Protein AF-0000000078039271 (afdb_homodimer)

Radius of gyration: 19.81 Å; Cα contacts (8 Å, |Δi|>4): 507; chains: 2; bounding box: 34×56×40 Å

Structure (mmCIF, N/CA/C/O backbone):
data_AF-0000000078039271-model_v1
#
loop_
_entity.id
_entity.type
_entity.pdbx_description
1 polymer 'SnoaL-like domain'
#
loop_
_atom_site.group_PDB
_atom_site.id
_atom_site.type_symbol
_atom_site.label_atom_id
_atom_site.label_alt_id
_atom_site.label_comp_id
_atom_site.label_asym_id
_atom_site.label_entity_id
_atom_site.label_seq_id
_atom_site.pdbx_PDB_ins_code
_atom_site.Cartn_x
_atom_site.Cartn_y
_atom_site.Cartn_z
_atom_site.occupancy
_atom_site.B_iso_or_equiv
_atom_site.auth_seq_id
_atom_site.auth_comp_id
_atom_site.auth_asym_id
_atom_site.auth_atom_id
_atom_site.pdbx_PDB_model_num
ATOM 1 N N . MET A 1 1 ? 10.711 6.973 16.734 1 87.81 1 MET A N 1
ATOM 2 C CA . MET A 1 1 ? 9.625 7.238 15.789 1 87.81 1 MET A CA 1
ATOM 3 C C . MET A 1 1 ? 9.289 8.727 15.758 1 87.81 1 MET A C 1
ATOM 5 O O . MET A 1 1 ? 9.094 9.344 16.797 1 87.81 1 MET A O 1
ATOM 9 N N . THR A 1 2 ? 9.32 9.312 14.57 1 95.56 2 THR A N 1
ATOM 10 C CA . THR A 1 2 ? 9.062 10.742 14.43 1 95.56 2 THR A CA 1
ATOM 11 C C . THR A 1 2 ? 7.562 11.016 14.352 1 95.56 2 THR A C 1
ATOM 13 O O . THR A 1 2 ? 6.758 10.078 14.289 1 95.56 2 THR A O 1
ATOM 16 N N . ILE A 1 3 ? 7.188 12.242 14.492 1 98.5 3 ILE A N 1
ATOM 17 C CA . ILE A 1 3 ? 5.777 12.609 14.406 1 98.5 3 ILE A CA 1
ATOM 18 C C . ILE A 1 3 ? 5.234 12.25 13.023 1 98.5 3 ILE A C 1
ATOM 20 O O . ILE A 1 3 ? 4.074 11.859 12.891 1 98.5 3 ILE A O 1
ATOM 24 N N . LEU A 1 4 ? 6.012 12.297 11.977 1 98.81 4 LEU A N 1
ATOM 25 C CA . LEU A 1 4 ? 5.547 11.977 10.625 1 98.81 4 LEU A CA 1
ATOM 26 C C . LEU A 1 4 ? 5.434 10.469 10.438 1 98.81 4 LEU A C 1
ATOM 28 O O . LEU A 1 4 ? 4.57 9.992 9.695 1 98.81 4 LEU A O 1
ATOM 32 N N . ASP A 1 5 ? 6.301 9.727 11.141 1 98.56 5 ASP A N 1
ATOM 33 C CA . ASP A 1 5 ? 6.078 8.281 11.18 1 98.56 5 ASP A CA 1
ATOM 34 C C . ASP A 1 5 ? 4.715 7.957 11.789 1 98.56 5 ASP A C 1
ATOM 36 O O . ASP A 1 5 ? 3.959 7.156 11.234 1 98.56 5 ASP A O 1
ATOM 40 N N . ARG A 1 6 ? 4.488 8.602 12.906 1 98.5 6 ARG A N 1
ATOM 41 C CA . ARG A 1 6 ? 3.223 8.375 13.594 1 98.5 6 ARG A CA 1
ATOM 42 C C . ARG A 1 6 ? 2.043 8.781 12.719 1 98.5 6 ARG A C 1
ATOM 44 O O . ARG A 1 6 ? 1.012 8.109 12.703 1 98.5 6 ARG A O 1
ATOM 51 N N . TYR A 1 7 ? 2.215 9.859 12.016 1 98.94 7 TYR A N 1
ATOM 52 C CA . TYR A 1 7 ? 1.163 10.336 11.125 1 98.94 7 TYR A CA 1
ATOM 53 C C . TYR A 1 7 ? 0.767 9.258 10.117 1 98.94 7 TYR A C 1
ATOM 55 O O . TYR A 1 7 ? -0.417 8.953 9.969 1 98.94 7 TYR A O 1
ATOM 63 N N . PHE A 1 8 ? 1.685 8.633 9.539 1 98.88 8 PHE A N 1
ATOM 64 C CA . PHE A 1 8 ? 1.385 7.656 8.5 1 98.88 8 PHE A CA 1
ATOM 65 C C . PHE A 1 8 ? 0.89 6.352 9.109 1 98.88 8 PHE A C 1
ATOM 67 O O . PHE A 1 8 ? -0.015 5.707 8.57 1 98.88 8 PHE A O 1
ATOM 74 N N . ILE A 1 9 ? 1.485 5.961 10.219 1 98.75 9 ILE A N 1
ATOM 75 C CA . ILE A 1 9 ? 1.04 4.754 10.898 1 98.75 9 ILE A CA 1
ATOM 76 C C . ILE A 1 9 ? -0.422 4.902 11.32 1 98.75 9 ILE A C 1
ATOM 78 O O . ILE A 1 9 ? -1.235 4.008 11.086 1 98.75 9 ILE A O 1
ATOM 82 N N . LEU A 1 10 ? -0.708 6.035 11.883 1 98.88 10 LEU A N 1
ATOM 83 C CA . LEU A 1 10 ? -2.078 6.289 12.32 1 98.88 10 LEU A CA 1
ATOM 84 C C . LEU A 1 10 ? -3.01 6.414 11.117 1 98.88 10 LEU A C 1
ATOM 86 O O . LEU A 1 10 ? -4.156 5.965 11.172 1 98.88 10 LEU A O 1
ATOM 90 N N . SER A 1 11 ? -2.547 7.035 10.07 1 98.81 11 SER A N 1
ATOM 91 C CA . SER A 1 11 ? -3.361 7.172 8.867 1 98.81 11 SER A CA 1
ATOM 92 C C . SER A 1 11 ? -3.795 5.809 8.336 1 98.81 11 SER A C 1
ATOM 94 O O . SER A 1 11 ? -4.938 5.637 7.902 1 98.81 11 SER A O 1
ATOM 96 N N . ASP A 1 12 ? -2.941 4.805 8.406 1 98.75 12 ASP A N 1
ATOM 97 C CA . ASP A 1 12 ? -3.232 3.461 7.914 1 98.75 12 ASP A CA 1
ATOM 98 C C . ASP A 1 12 ? -4.254 2.76 8.812 1 98.75 12 ASP A C 1
ATOM 100 O O . ASP A 1 12 ? -4.824 1.737 8.43 1 98.75 12 ASP A O 1
ATOM 104 N N . GLN A 1 13 ? -4.484 3.271 9.961 1 98.69 13 GLN A N 1
ATOM 105 C CA . GLN A 1 13 ? -5.348 2.602 10.93 1 98.69 13 GLN A CA 1
ATOM 106 C C . GLN A 1 13 ? -6.652 3.373 11.133 1 98.69 13 GLN A C 1
ATOM 108 O O . GLN A 1 13 ? -7.656 2.803 11.562 1 98.69 13 GLN A O 1
ATOM 113 N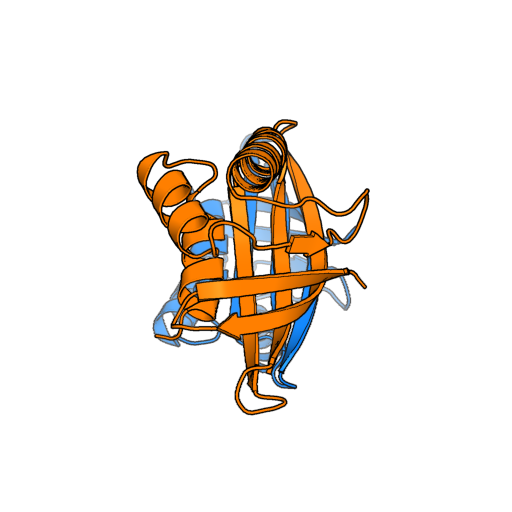 N . ALA A 1 14 ? -6.652 4.625 10.828 1 98.69 14 ALA A N 1
ATOM 114 C CA . ALA A 1 14 ? -7.68 5.57 11.25 1 98.69 14 ALA A CA 1
ATOM 115 C C . ALA A 1 14 ? -9.023 5.238 10.609 1 98.69 14 ALA A C 1
ATOM 117 O O . ALA A 1 14 ? -10.078 5.414 11.234 1 98.69 14 ALA A O 1
ATOM 118 N N . GLY A 1 15 ? -9.008 4.723 9.43 1 98.31 15 GLY A N 1
ATOM 119 C CA . GLY A 1 15 ? -10.25 4.441 8.734 1 98.31 15 GLY A CA 1
ATOM 120 C C . GLY A 1 15 ? -11.094 3.377 9.422 1 98.31 15 GLY A C 1
ATOM 121 O O . GLY A 1 15 ? -12.305 3.324 9.234 1 98.31 15 GLY A O 1
ATOM 122 N N . GLN A 1 16 ? -10.414 2.549 10.266 1 97.81 16 GLN A N 1
ATOM 123 C CA . GLN A 1 16 ? -11.117 1.418 10.859 1 97.81 16 GLN A CA 1
ATOM 124 C C . GLN A 1 16 ? -11.07 1.472 12.383 1 97.81 16 GLN A C 1
ATOM 126 O O . GLN A 1 16 ? -11.5 0.533 13.055 1 97.81 16 GLN A O 1
ATOM 131 N N . ASP A 1 17 ? -10.508 2.447 12.953 1 98.5 17 ASP A N 1
ATOM 132 C CA . ASP A 1 17 ? -10.305 2.568 14.391 1 98.5 17 ASP A CA 1
ATOM 133 C C . ASP A 1 17 ? -10.477 4.012 14.852 1 98.5 17 ASP A C 1
ATOM 135 O O . ASP A 1 17 ? -9.594 4.848 14.648 1 98.5 17 ASP A O 1
ATOM 139 N N . ARG A 1 18 ? -11.531 4.285 15.578 1 98 18 ARG A N 1
ATOM 140 C CA . ARG A 1 18 ? -11.875 5.641 15.992 1 98 18 ARG A CA 1
ATOM 141 C C . ARG A 1 18 ? -10.82 6.211 16.938 1 98 18 ARG A C 1
ATOM 143 O O . ARG A 1 18 ? -10.523 7.406 16.891 1 98 18 ARG A O 1
ATOM 150 N N . GLU A 1 19 ? -10.289 5.383 17.734 1 98.69 19 GLU A N 1
ATOM 151 C CA . GLU A 1 19 ? -9.242 5.852 18.641 1 98.69 19 GLU A CA 1
ATOM 152 C C . GLU A 1 19 ? -8.008 6.309 17.875 1 98.69 19 GLU A C 1
ATOM 154 O O . GLU A 1 19 ? -7.398 7.324 18.219 1 98.69 19 GLU A O 1
ATOM 159 N N . LYS A 1 20 ? -7.637 5.539 16.875 1 98.88 20 LYS A N 1
ATOM 160 C CA . LYS A 1 20 ? -6.492 5.91 16.047 1 98.88 20 LYS A CA 1
ATOM 161 C C . LYS A 1 20 ? -6.801 7.152 15.211 1 98.88 20 LYS A C 1
ATOM 163 O O . LYS A 1 20 ? -5.914 7.977 14.961 1 98.88 20 LYS A O 1
ATOM 168 N N . PHE A 1 21 ? -8.07 7.242 14.82 1 98.88 21 PHE A N 1
ATOM 169 C CA . PHE A 1 21 ? -8.523 8.461 14.156 1 98.88 21 PHE A CA 1
ATOM 170 C C . PHE A 1 21 ? -8.32 9.672 15.062 1 98.88 21 PHE A C 1
ATOM 172 O O . PHE A 1 21 ? -7.746 10.68 14.641 1 98.88 21 PHE A O 1
ATOM 179 N N . ASP A 1 22 ? -8.734 9.555 16.266 1 98.69 22 ASP A N 1
ATOM 180 C CA . ASP A 1 22 ? -8.602 10.664 17.219 1 98.69 22 ASP A CA 1
ATOM 181 C C . ASP A 1 22 ? -7.133 11 17.453 1 98.69 22 ASP A C 1
ATOM 183 O O . ASP A 1 22 ? -6.762 12.18 17.5 1 98.69 22 ASP A O 1
ATOM 187 N N . GLU A 1 23 ? -6.367 10 17.609 1 98.81 23 GLU A N 1
ATOM 188 C CA . GLU A 1 23 ? -4.934 10.211 17.812 1 98.81 23 GLU A CA 1
ATOM 189 C C . GLU A 1 23 ? -4.309 10.914 16.609 1 98.81 23 GLU A C 1
ATOM 191 O O . GLU A 1 23 ? -3.479 11.812 16.766 1 98.81 23 GLU A O 1
ATOM 196 N N . LEU A 1 24 ? -4.676 10.508 15.391 1 98.88 24 LEU A N 1
ATOM 197 C CA . LEU A 1 24 ? -4.203 11.156 14.172 1 98.88 24 LEU A CA 1
ATOM 198 C C . LEU A 1 24 ? -4.477 12.656 14.211 1 98.88 24 LEU A C 1
ATOM 200 O O . LEU A 1 24 ? -3.582 13.461 13.953 1 98.88 24 LEU A O 1
ATOM 204 N N . CYS A 1 25 ? -5.629 13 14.648 1 98.81 25 CYS A N 1
ATOM 205 C CA . CYS A 1 25 ? -6.031 14.406 14.672 1 98.81 25 CYS A CA 1
ATOM 206 C C . CYS A 1 25 ? -5.238 15.188 15.711 1 98.81 25 CYS A C 1
ATOM 208 O O . CYS A 1 25 ? -4.965 16.375 15.531 1 98.81 25 CYS A O 1
ATOM 210 N N . THR A 1 26 ? -4.828 14.547 16.75 1 98.5 26 THR A N 1
ATOM 211 C CA . THR A 1 26 ? -4.121 15.227 17.828 1 98.5 26 THR A CA 1
ATOM 212 C C . THR A 1 26 ? -2.701 15.586 17.406 1 98.5 26 THR A C 1
ATOM 214 O O . THR A 1 26 ? -2.025 16.375 18.078 1 98.5 26 THR A O 1
ATOM 217 N N . LEU A 1 27 ? -2.193 15.039 16.375 1 98.81 27 LEU A N 1
ATOM 218 C CA . LEU A 1 27 ? -0.849 15.344 15.898 1 98.81 27 L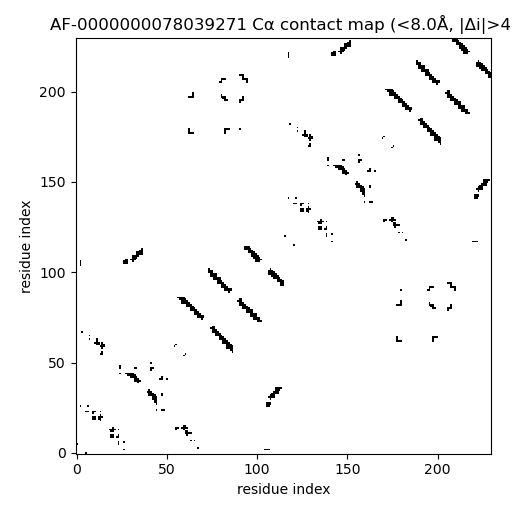EU A CA 1
ATOM 219 C C . LEU A 1 27 ? -0.777 16.766 15.352 1 98.81 27 LEU A C 1
ATOM 221 O O . LEU A 1 27 ? 0.313 17.328 15.188 1 98.81 27 LEU A O 1
ATOM 225 N N . PHE A 1 28 ? -1.894 17.359 15.023 1 98.88 28 PHE A N 1
ATOM 226 C CA . PHE A 1 28 ? -1.928 18.656 14.375 1 98.88 28 PHE A CA 1
ATOM 227 C C . PHE A 1 28 ? -2.121 19.766 15.406 1 98.88 28 PHE A C 1
ATOM 229 O O . PHE A 1 28 ? -2.846 19.594 16.391 1 98.88 28 PHE A O 1
ATOM 236 N N . ASP A 1 29 ? -1.441 20.891 15.148 1 98.5 29 ASP A N 1
ATOM 237 C CA . ASP A 1 29 ? -1.662 22.125 15.914 1 98.5 29 ASP A CA 1
ATOM 238 C C . ASP A 1 29 ? -3.115 22.578 15.812 1 98.5 29 ASP A C 1
ATOM 240 O O . ASP A 1 29 ? -3.795 22.281 14.828 1 98.5 29 ASP A O 1
ATOM 244 N N . GLU A 1 30 ? -3.574 23.297 16.781 1 98.12 30 GLU A N 1
ATOM 245 C CA . GLU A 1 30 ? -4.949 23.781 16.797 1 98.12 30 GLU A CA 1
ATOM 246 C C . GLU A 1 30 ? -5.238 24.656 15.578 1 98.12 30 GLU A C 1
ATOM 248 O O . GLU A 1 30 ? -6.379 24.734 15.109 1 98.12 30 GLU A O 1
ATOM 253 N N . GLN A 1 31 ? -4.164 25.312 15.07 1 98.31 31 GLN A N 1
ATOM 254 C CA . GLN A 1 31 ? -4.332 26.219 13.938 1 98.31 31 GLN A CA 1
ATOM 255 C C . GLN A 1 31 ? -3.611 25.703 12.703 1 98.31 31 GLN A C 1
ATOM 257 O O . GLN A 1 31 ? -3.119 26.484 11.891 1 98.31 31 GLN A O 1
ATOM 262 N N . ALA A 1 32 ? -3.426 24.422 12.664 1 98.81 32 ALA A N 1
ATOM 263 C CA . ALA A 1 32 ? -2.701 23.828 11.539 1 98.81 32 ALA A CA 1
ATOM 264 C C . ALA A 1 32 ? -3.473 24 10.234 1 98.81 32 ALA A C 1
ATOM 266 O O . ALA A 1 32 ? -4.684 24.234 10.25 1 98.81 32 ALA A O 1
ATOM 267 N N . THR A 1 33 ? -2.768 23.938 9.117 1 98.88 33 THR A N 1
ATOM 268 C CA . THR A 1 33 ? -3.336 23.953 7.77 1 98.88 33 THR A CA 1
ATOM 269 C C . THR A 1 33 ? -2.928 22.703 7 1 98.88 33 THR A C 1
ATOM 271 O O . THR A 1 33 ? -1.768 22.281 7.043 1 98.88 33 THR A O 1
ATOM 274 N N . ILE A 1 34 ? -3.871 22.016 6.363 1 98.88 34 ILE A N 1
ATOM 275 C CA . ILE A 1 34 ? -3.609 20.969 5.395 1 98.88 34 ILE A CA 1
ATOM 276 C C . ILE A 1 34 ? -3.986 21.438 3.992 1 98.88 34 ILE A C 1
ATOM 278 O O . ILE A 1 34 ? -5.059 22.016 3.793 1 98.88 34 ILE A O 1
ATOM 282 N N . GLU A 1 35 ? -3.117 21.359 3.092 1 98.81 35 GLU A N 1
ATOM 283 C CA . GLU A 1 35 ? -3.391 21.547 1.669 1 98.81 35 GLU A CA 1
ATOM 284 C C . GLU A 1 35 ? -3.451 20.203 0.946 1 98.81 35 GLU A C 1
ATOM 286 O O . GLU A 1 35 ? -2.418 19.656 0.557 1 98.81 35 GLU A O 1
ATOM 291 N N . PRO A 1 36 ? -4.633 19.703 0.716 1 98.19 36 PRO A N 1
ATOM 292 C CA . PRO A 1 36 ? -4.75 18.406 0.058 1 98.19 36 PRO A CA 1
ATOM 293 C C . PRO A 1 36 ? -4.352 18.453 -1.415 1 98.19 36 PRO A C 1
ATOM 295 O O . PRO A 1 36 ? -4.277 19.531 -2.006 1 98.19 36 PRO A O 1
ATOM 298 N N . HIS A 1 37 ? -4.023 17.266 -1.99 1 96.06 37 HIS A N 1
ATOM 299 C CA . HIS A 1 37 ? -3.668 17.141 -3.4 1 96.06 37 HIS A CA 1
ATOM 300 C C . HIS A 1 37 ? -4.766 17.703 -4.293 1 96.06 37 HIS A C 1
ATOM 302 O O . HIS A 1 37 ? -4.48 18.391 -5.281 1 96.06 37 HIS A O 1
ATOM 308 N N . ASN A 1 38 ? -5.969 17.328 -3.934 1 90.81 38 ASN A N 1
ATOM 309 C CA . ASN A 1 38 ? -7.145 17.828 -4.637 1 90.81 38 ASN A CA 1
ATOM 310 C C . ASN A 1 38 ? -8.117 18.516 -3.682 1 90.81 38 ASN A C 1
ATOM 312 O O . ASN A 1 38 ? -8.477 17.953 -2.645 1 90.81 38 ASN A O 1
ATOM 316 N N . GLY A 1 39 ? -8.43 19.75 -4.023 1 90.56 39 GLY A N 1
ATOM 317 C CA . GLY A 1 39 ? -9.398 20.453 -3.207 1 90.56 39 GLY A CA 1
ATOM 318 C C . GLY A 1 39 ? -8.836 21.719 -2.562 1 90.56 39 GLY A C 1
ATOM 319 O O . GLY A 1 39 ? -7.664 22.031 -2.746 1 90.56 39 GLY A O 1
ATOM 320 N N . LYS A 1 40 ? -9.633 22.406 -1.722 1 96.44 40 LYS A N 1
ATOM 321 C CA . LYS A 1 40 ? -9.266 23.656 -1.045 1 96.44 40 LYS A CA 1
ATOM 322 C C . LYS A 1 40 ? -8.539 23.375 0.266 1 96.44 40 LYS A C 1
ATOM 324 O O . LYS A 1 40 ? -8.828 22.391 0.945 1 96.44 40 LYS A O 1
ATOM 329 N N . ALA A 1 41 ? -7.691 24.266 0.595 1 98.56 41 ALA A N 1
ATOM 330 C CA . ALA A 1 41 ? -6.988 24.172 1.874 1 98.56 41 ALA A CA 1
ATOM 331 C C . ALA A 1 41 ? -7.973 24.203 3.041 1 98.56 41 ALA A C 1
ATOM 333 O O . ALA A 1 41 ? -8.977 24.922 3 1 98.56 41 ALA A O 1
ATOM 334 N N . VAL A 1 42 ? -7.629 23.391 4.109 1 98.38 42 VAL A N 1
ATOM 335 C CA . VAL A 1 42 ? -8.43 23.406 5.328 1 98.38 42 VAL A CA 1
ATOM 336 C C . VAL A 1 42 ? -7.602 23.938 6.492 1 98.38 42 VAL A C 1
ATOM 338 O O . VAL A 1 42 ? -6.41 23.641 6.602 1 98.38 42 VAL A O 1
ATOM 341 N N . HIS A 1 43 ? -8.219 24.688 7.332 1 98.75 43 HIS A N 1
ATOM 342 C CA . HIS A 1 43 ? -7.531 25.375 8.422 1 98.75 43 HIS A CA 1
ATOM 343 C C . HIS A 1 43 ? -8.273 25.188 9.742 1 98.75 43 HIS A C 1
ATOM 345 O O . HIS A 1 43 ? -9.477 25.422 9.82 1 98.75 43 HIS A O 1
ATOM 351 N N . GLY A 1 44 ? -7.453 24.75 10.742 1 98.69 44 GLY A N 1
ATOM 352 C CA . GLY A 1 44 ? -8.016 24.625 12.078 1 98.69 44 GLY A CA 1
ATOM 353 C C . GLY A 1 44 ? -8.438 23.203 12.406 1 98.69 44 GLY A C 1
ATOM 354 O O . GLY A 1 44 ? -8.797 22.422 11.516 1 98.69 44 GLY A O 1
ATOM 355 N N . LYS A 1 45 ? -8.438 22.906 13.625 1 97.88 45 LYS A N 1
ATOM 356 C CA . LYS A 1 45 ? -8.633 21.547 14.133 1 97.88 45 LYS A CA 1
ATOM 357 C C . LYS A 1 45 ? -9.969 20.984 13.664 1 97.88 45 LYS A C 1
ATOM 359 O O . LYS A 1 45 ? -10.031 19.844 13.195 1 97.88 45 LYS A O 1
ATOM 364 N N . GLU A 1 46 ? -11.016 21.688 13.82 1 98.12 46 GLU A N 1
ATOM 365 C CA . GLU A 1 46 ? -12.336 21.203 13.43 1 98.12 46 GLU A CA 1
ATOM 366 C C . GLU A 1 46 ? -12.375 20.859 11.945 1 98.12 46 GLU A C 1
ATOM 368 O O . GLU A 1 46 ? -12.898 19.812 11.562 1 98.12 46 GLU A O 1
ATOM 373 N N . ALA A 1 47 ? -11.883 21.719 11.117 1 98.31 47 ALA A N 1
ATOM 374 C CA . ALA A 1 47 ? -11.852 21.484 9.68 1 98.31 47 ALA A CA 1
ATOM 375 C C . ALA A 1 47 ? -10.984 20.281 9.336 1 98.31 47 ALA A C 1
ATOM 377 O O . ALA A 1 47 ? -11.305 19.516 8.422 1 98.31 47 ALA A O 1
ATOM 378 N N . ILE A 1 48 ? -9.914 20.141 10.047 1 98.56 48 ILE A N 1
ATOM 379 C CA . ILE A 1 48 ? -8.992 19.047 9.805 1 98.56 48 ILE A CA 1
ATOM 380 C C . ILE A 1 48 ? -9.664 17.719 10.195 1 98.56 48 ILE A C 1
ATOM 382 O O . ILE A 1 48 ? -9.562 16.734 9.469 1 98.56 48 ILE A O 1
ATOM 386 N N . ILE A 1 49 ? -10.367 17.734 11.297 1 98.56 49 ILE A N 1
ATOM 387 C CA . ILE A 1 49 ? -11.109 16.547 11.719 1 98.56 49 ILE A CA 1
ATOM 388 C C . ILE A 1 49 ? -12.133 16.172 10.648 1 98.56 49 ILE A C 1
ATOM 390 O O . ILE A 1 49 ? -12.25 15 10.281 1 98.56 49 ILE A O 1
ATOM 394 N N . ASN A 1 50 ? -12.828 17.156 10.117 1 98.38 50 ASN A N 1
ATOM 395 C CA . ASN A 1 50 ? -13.812 16.906 9.07 1 98.38 50 ASN A CA 1
ATOM 396 C C . ASN A 1 50 ? -13.148 16.375 7.797 1 98.38 50 ASN A C 1
ATOM 398 O O . ASN A 1 50 ? -13.695 15.5 7.129 1 98.38 50 ASN A O 1
ATOM 402 N N . PHE A 1 51 ? -12.047 16.969 7.5 1 98.38 51 PHE A N 1
ATOM 403 C CA . PHE A 1 51 ? -11.289 16.531 6.336 1 98.38 51 PHE A CA 1
ATOM 404 C C . PHE A 1 51 ? -10.953 15.047 6.441 1 98.38 51 PHE A C 1
ATOM 406 O O . PHE A 1 51 ? -11.203 14.281 5.508 1 98.38 51 PHE A O 1
ATOM 413 N N . PHE A 1 52 ? -10.375 14.602 7.57 1 98.5 52 PHE A N 1
ATOM 414 C CA . PHE A 1 52 ? -9.984 13.211 7.762 1 98.5 52 PHE A CA 1
ATOM 415 C C . PHE A 1 52 ? -11.211 12.305 7.797 1 98.5 52 PHE A C 1
ATOM 417 O O . PHE A 1 52 ? -11.18 11.195 7.258 1 98.5 52 PHE A O 1
ATOM 424 N N . ASN A 1 53 ? -12.273 12.789 8.414 1 98.25 53 ASN A N 1
ATOM 425 C CA . ASN A 1 53 ? -13.508 12.016 8.438 1 98.25 53 ASN A CA 1
ATOM 426 C C . ASN A 1 53 ? -14.008 11.719 7.023 1 98.25 53 ASN A C 1
ATOM 428 O O . ASN A 1 53 ? -14.344 10.57 6.711 1 98.25 53 ASN A O 1
ATOM 432 N N . ASP A 1 54 ? -14.07 12.75 6.25 1 97.44 54 ASP A N 1
ATOM 433 C CA . ASP A 1 54 ? -14.516 12.578 4.871 1 97.44 54 ASP A CA 1
ATOM 434 C C . ASP A 1 54 ? -13.586 11.633 4.109 1 97.44 54 ASP A C 1
ATOM 436 O O . ASP A 1 54 ? -14.039 10.75 3.383 1 97.44 54 ASP A O 1
ATOM 440 N N . PHE A 1 55 ? -12.297 11.836 4.238 1 97.75 55 PHE A N 1
ATOM 441 C CA . PHE A 1 55 ? -11.305 11.031 3.537 1 97.75 55 PHE A CA 1
ATOM 442 C C . PHE A 1 55 ? -11.469 9.555 3.875 1 97.75 55 PHE A C 1
ATOM 444 O O . PHE A 1 55 ? -11.57 8.719 2.979 1 97.75 55 PHE A O 1
ATOM 451 N N . PHE A 1 56 ? -11.562 9.203 5.152 1 98.19 56 PHE A N 1
ATOM 452 C CA . PHE A 1 56 ? -11.555 7.805 5.566 1 98.19 56 PHE A CA 1
ATOM 453 C C . PHE A 1 56 ? -12.93 7.176 5.367 1 98.19 56 PHE A C 1
ATOM 455 O O . PHE A 1 56 ? -13.055 5.949 5.324 1 98.19 56 PHE A O 1
ATOM 462 N N . SER A 1 57 ? -13.977 8.047 5.285 1 97.44 57 SER A N 1
ATOM 463 C CA . SER A 1 57 ? -15.281 7.52 4.883 1 97.44 57 SER A CA 1
ATOM 464 C C . SER A 1 57 ? -15.242 6.98 3.459 1 97.44 57 SER A C 1
ATOM 466 O O . SER A 1 57 ? -15.883 5.969 3.154 1 97.44 57 SER A O 1
ATOM 468 N N . ARG A 1 58 ? -14.523 7.59 2.609 1 97.06 58 ARG A N 1
ATOM 469 C CA . ARG A 1 58 ? -14.391 7.188 1.212 1 97.06 58 ARG A CA 1
ATOM 470 C C . ARG A 1 58 ? -13.32 6.113 1.045 1 97.06 58 ARG A C 1
ATOM 472 O O . ARG A 1 58 ? -13.438 5.246 0.179 1 97.06 58 ARG A O 1
ATOM 479 N N . ASN A 1 59 ? -12.305 6.215 1.868 1 97.75 59 ASN A N 1
ATOM 480 C CA . ASN A 1 59 ? -11.141 5.344 1.78 1 97.75 59 ASN A CA 1
ATOM 481 C C . ASN A 1 59 ? -10.836 4.672 3.117 1 97.75 59 ASN A C 1
ATOM 483 O O . ASN A 1 59 ? -9.836 4.984 3.764 1 97.75 59 ASN A O 1
ATOM 487 N N . PRO A 1 60 ? -11.57 3.732 3.496 1 97.69 60 PRO A N 1
ATOM 488 C CA . PRO A 1 60 ? -11.5 3.184 4.852 1 97.69 60 PRO A CA 1
ATOM 489 C C . PRO A 1 60 ? -10.227 2.369 5.09 1 97.69 60 PRO A C 1
ATOM 491 O O . PRO A 1 60 ? -9.82 2.18 6.242 1 97.69 60 PRO A O 1
ATOM 494 N N . VAL A 1 61 ? -9.617 1.804 4.043 1 98.25 61 VAL A N 1
ATOM 495 C CA . VAL A 1 61 ? -8.414 0.987 4.219 1 98.25 61 VAL A CA 1
ATOM 496 C C . VAL A 1 61 ? -7.277 1.545 3.369 1 98.25 61 VAL A C 1
ATOM 498 O O . VAL A 1 61 ? -7.438 1.743 2.162 1 98.25 61 VAL A O 1
ATOM 501 N N . CYS A 1 62 ? -6.199 1.831 3.936 1 98.56 62 CYS A N 1
ATOM 502 C CA . CYS A 1 62 ? -5.008 2.332 3.262 1 98.56 62 CYS A CA 1
ATOM 503 C C . CYS A 1 62 ? -3.756 1.624 3.766 1 98.56 62 CYS A C 1
ATOM 505 O O . CYS A 1 62 ? -3.693 1.216 4.926 1 98.56 62 CYS A O 1
ATOM 507 N N . LYS A 1 63 ? -2.799 1.486 2.984 1 98.81 63 LYS A N 1
ATOM 508 C CA . LYS A 1 63 ? -1.448 1.053 3.336 1 98.81 63 LYS A CA 1
ATOM 509 C C . LYS A 1 63 ? -0.397 1.945 2.684 1 98.81 63 LYS A C 1
ATOM 511 O O . LYS A 1 63 ? -0.387 2.111 1.461 1 98.81 63 LYS A O 1
ATOM 516 N N . HIS A 1 64 ? 0.477 2.52 3.451 1 98.81 64 HIS A N 1
ATOM 517 C CA . HIS A 1 64 ? 1.493 3.443 2.959 1 98.81 64 HIS A CA 1
ATOM 518 C C . HIS A 1 64 ? 2.891 2.85 3.102 1 98.81 64 HIS A C 1
ATOM 520 O O . HIS A 1 64 ? 3.143 2.055 4.008 1 98.81 64 HIS A O 1
ATOM 526 N N . LEU A 1 65 ? 3.758 3.154 2.246 1 98.75 65 LEU A N 1
ATOM 527 C CA . LEU A 1 65 ? 5.207 3.223 2.408 1 98.75 65 LEU A CA 1
ATOM 528 C C . LEU A 1 65 ? 5.695 4.664 2.324 1 98.75 65 LEU A C 1
ATOM 530 O O . LEU A 1 65 ? 5.145 5.469 1.572 1 98.75 65 LEU A O 1
ATOM 534 N N . TRP A 1 66 ? 6.684 4.949 3.203 1 98.44 66 TRP A N 1
ATOM 535 C CA . TRP A 1 66 ? 7.121 6.344 3.197 1 98.44 66 TRP A CA 1
ATOM 536 C C . TRP A 1 66 ? 8.578 6.453 3.629 1 98.44 66 TRP A C 1
ATOM 538 O O . TRP A 1 66 ? 9.125 5.531 4.242 1 98.44 66 TRP A O 1
ATOM 548 N N . HIS A 1 67 ? 9.227 7.551 3.244 1 98.06 67 HIS A N 1
ATOM 549 C CA . HIS A 1 67 ? 10.539 7.984 3.717 1 98.06 67 HIS A CA 1
ATOM 550 C C . HIS A 1 67 ? 10.562 9.484 3.979 1 98.06 67 HIS A C 1
ATOM 552 O O . HIS A 1 67 ? 10.133 10.273 3.133 1 98.06 67 HIS A O 1
ATOM 558 N N . THR A 1 68 ? 11.047 9.812 5.141 1 98.12 68 THR A N 1
ATOM 559 C CA . THR A 1 68 ? 11.07 11.219 5.547 1 98.12 68 THR A CA 1
ATOM 560 C C . THR A 1 68 ? 12.469 11.797 5.398 1 98.12 68 THR A C 1
ATOM 562 O O . THR A 1 68 ? 13.453 11.172 5.809 1 98.12 68 THR A O 1
ATOM 565 N N . SER A 1 69 ? 12.516 12.945 4.773 1 98.06 69 SER A N 1
ATOM 566 C CA . SER A 1 69 ? 13.734 13.75 4.715 1 98.06 69 SER A CA 1
ATOM 567 C C . SER A 1 69 ? 13.539 15.094 5.398 1 98.06 69 SER A C 1
ATOM 569 O O . SER A 1 69 ? 12.586 15.82 5.105 1 98.06 69 SER A O 1
ATOM 571 N N . GLN A 1 70 ? 14.484 15.422 6.27 1 97.94 70 GLN A N 1
ATOM 572 C CA . GLN A 1 70 ? 14.445 16.75 6.875 1 97.94 70 GLN A CA 1
ATOM 573 C C . GLN A 1 70 ? 15.086 17.797 5.965 1 97.94 70 GLN A C 1
ATOM 575 O O . GLN A 1 70 ? 16.234 17.641 5.559 1 97.94 70 GLN A O 1
ATOM 580 N N . ILE A 1 71 ? 14.32 18.828 5.602 1 97.94 71 ILE A N 1
ATOM 581 C CA . ILE A 1 71 ? 14.773 19.891 4.695 1 97.94 71 ILE A CA 1
ATOM 582 C C . ILE A 1 71 ? 15.414 21.016 5.496 1 97.94 71 ILE A C 1
ATOM 584 O O . ILE A 1 71 ? 16.375 21.656 5.031 1 97.94 71 ILE A O 1
ATOM 588 N N . SER A 1 72 ? 14.844 21.375 6.598 1 97.5 72 SER A N 1
ATOM 589 C CA . SER A 1 72 ? 15.328 22.375 7.547 1 97.5 72 SER A CA 1
ATOM 590 C C . SER A 1 72 ? 14.93 22.016 8.977 1 97.5 72 SER A C 1
ATOM 592 O O . SER A 1 72 ? 14.414 20.922 9.227 1 97.5 72 SER A O 1
ATOM 594 N N . GLU A 1 73 ? 15.266 22.906 9.859 1 96.19 73 GLU A N 1
ATOM 595 C CA . GLU A 1 73 ? 15.023 22.625 11.273 1 96.19 73 GLU A CA 1
ATOM 596 C C . GLU A 1 73 ? 13.578 22.188 11.508 1 96.19 73 GLU A C 1
ATOM 598 O O . GLU A 1 73 ? 13.336 21.219 12.234 1 96.19 73 GLU A O 1
ATOM 603 N N . ASN A 1 74 ? 12.617 22.812 10.867 1 97.81 74 ASN A N 1
ATOM 604 C CA . ASN A 1 74 ? 11.211 22.531 11.148 1 97.81 74 ASN A CA 1
ATOM 605 C C . ASN A 1 74 ? 10.469 22.078 9.898 1 97.81 74 ASN A C 1
ATOM 607 O O . ASN A 1 74 ? 9.242 22 9.898 1 97.81 74 ASN A O 1
ATOM 611 N N . GLU A 1 75 ? 11.188 21.906 8.828 1 98.62 75 GLU A N 1
ATOM 612 C CA . GLU A 1 75 ? 10.555 21.547 7.559 1 98.62 75 GLU A CA 1
ATOM 613 C C . GLU A 1 75 ? 11 20.156 7.102 1 98.62 75 GLU A C 1
ATOM 615 O O . GLU A 1 75 ? 12.188 19.828 7.152 1 98.62 75 GLU A O 1
ATOM 620 N N . PHE A 1 76 ? 10.008 19.422 6.664 1 98.81 76 PHE A N 1
ATOM 621 C CA . PHE A 1 76 ? 10.258 18.031 6.27 1 98.81 76 PHE A CA 1
ATOM 622 C C . PHE A 1 76 ? 9.578 17.719 4.941 1 98.81 76 PHE A C 1
ATOM 624 O O . PHE A 1 76 ? 8.516 18.266 4.633 1 98.81 76 PHE A O 1
ATOM 631 N N . ARG A 1 77 ? 10.156 16.875 4.156 1 98.81 77 ARG A N 1
ATOM 632 C CA . ARG A 1 77 ? 9.578 16.25 2.977 1 98.81 77 ARG A CA 1
ATOM 633 C C . ARG A 1 77 ? 9.398 14.742 3.193 1 98.81 77 ARG A C 1
ATOM 635 O O . ARG A 1 77 ? 10.297 14.078 3.715 1 98.81 77 ARG A O 1
ATOM 642 N N . VAL A 1 78 ? 8.281 14.25 2.92 1 98.56 78 VAL A N 1
ATOM 643 C CA . VAL A 1 78 ? 8.031 12.812 2.992 1 98.56 78 VAL A CA 1
ATOM 644 C C . VAL A 1 78 ? 7.648 12.281 1.611 1 98.56 78 VAL A C 1
ATOM 646 O O . VAL A 1 78 ? 6.641 12.703 1.036 1 98.56 78 VAL A O 1
ATOM 649 N N . ASP A 1 79 ? 8.43 11.414 1.029 1 98.56 79 ASP A N 1
ATOM 650 C CA . ASP A 1 79 ? 8.039 10.656 -0.157 1 98.56 79 ASP A CA 1
ATOM 651 C C . ASP A 1 79 ? 7.199 9.438 0.218 1 98.56 79 ASP A C 1
ATOM 653 O O . ASP A 1 79 ? 7.539 8.703 1.147 1 98.56 79 ASP A O 1
ATOM 657 N N . TRP A 1 80 ? 6.137 9.289 -0.494 1 98.56 80 TRP A N 1
ATOM 658 C CA . TRP A 1 80 ? 5.277 8.188 -0.073 1 98.56 80 TRP A CA 1
ATOM 659 C C . TRP A 1 80 ? 4.605 7.535 -1.274 1 98.56 80 TRP A C 1
ATOM 661 O O . TRP A 1 80 ? 4.523 8.133 -2.35 1 98.56 80 TRP A O 1
ATOM 671 N N . GLY A 1 81 ? 4.211 6.328 -1.184 1 98.81 81 GLY A N 1
ATOM 672 C CA . GLY A 1 81 ? 3.227 5.598 -1.97 1 98.81 81 GLY A CA 1
ATOM 673 C C . GLY A 1 81 ? 2.102 5.023 -1.132 1 98.81 81 GLY A C 1
ATOM 674 O O . GLY A 1 81 ? 2.273 4.773 0.063 1 98.81 81 GLY A O 1
ATOM 675 N N . VAL A 1 82 ? 0.932 4.832 -1.78 1 98.75 82 VAL A N 1
ATOM 676 C CA . VAL A 1 82 ? -0.207 4.312 -1.029 1 98.75 82 VAL A CA 1
ATOM 677 C C . VAL A 1 82 ? -1.051 3.414 -1.928 1 98.75 82 VAL A C 1
ATOM 679 O O . VAL A 1 82 ? -1.188 3.674 -3.125 1 98.75 82 VAL A O 1
ATOM 682 N N . VAL A 1 83 ? -1.564 2.363 -1.401 1 98.81 83 VAL A N 1
ATOM 683 C CA . VAL A 1 83 ? -2.715 1.631 -1.924 1 98.81 83 VAL A CA 1
ATOM 684 C C . VAL A 1 83 ? -3.898 1.778 -0.97 1 98.81 83 VAL A C 1
ATOM 686 O O . VAL A 1 83 ? -3.736 1.688 0.249 1 98.81 83 VAL A O 1
ATOM 689 N N . SER A 1 84 ? -5.031 2.047 -1.542 1 98.56 84 SER A N 1
ATOM 690 C CA . SER A 1 84 ? -6.246 2.236 -0.752 1 98.56 84 SER A CA 1
ATOM 691 C C . SER A 1 84 ? -7.41 1.438 -1.327 1 98.56 84 SER A C 1
ATOM 693 O O . SER A 1 84 ? -7.512 1.268 -2.543 1 98.56 84 SER A O 1
ATOM 695 N N . GLN A 1 85 ? -8.18 0.954 -0.458 1 98.19 85 GLN A N 1
ATOM 696 C CA . GLN A 1 85 ? -9.477 0.391 -0.806 1 98.19 85 GLN A CA 1
ATOM 697 C C . GLN A 1 85 ? -10.602 1.378 -0.504 1 98.19 85 GLN A C 1
ATOM 699 O O . GLN A 1 85 ? -10.758 1.82 0.636 1 98.19 85 GLN A O 1
ATOM 704 N N . ARG A 1 86 ? -11.359 1.653 -1.55 1 96.94 86 ARG A N 1
ATOM 705 C CA . ARG A 1 86 ? -12.477 2.584 -1.386 1 96.94 86 ARG A CA 1
ATOM 706 C C . ARG A 1 86 ? -13.703 1.877 -0.825 1 96.94 86 ARG A C 1
ATOM 708 O O . ARG A 1 86 ? -13.789 0.648 -0.867 1 96.94 86 ARG A O 1
ATOM 715 N N . SER A 1 87 ? -14.617 2.67 -0.342 1 93.38 87 SER A N 1
ATOM 716 C CA . SER A 1 87 ? -15.867 2.139 0.189 1 93.38 87 SER A CA 1
ATOM 717 C C . SER A 1 87 ? -16.641 1.369 -0.878 1 93.38 87 SER A C 1
ATOM 719 O O . SER A 1 87 ? -17.391 0.448 -0.562 1 93.38 87 SER A O 1
ATOM 721 N N . ALA A 1 88 ? -16.359 1.712 -2.127 1 90.19 88 ALA A N 1
ATOM 722 C CA . ALA A 1 88 ? -16.969 1.007 -3.246 1 90.19 88 ALA A CA 1
ATOM 723 C C . ALA A 1 88 ? -16.266 -0.317 -3.521 1 90.19 88 ALA A C 1
ATOM 725 O O . ALA A 1 88 ? -16.625 -1.033 -4.461 1 90.19 88 ALA A O 1
ATOM 726 N N . ASN A 1 89 ? -15.258 -0.576 -2.785 1 89.44 89 ASN A N 1
ATOM 727 C CA . ASN A 1 89 ? -14.531 -1.84 -2.799 1 89.44 89 ASN A CA 1
ATOM 728 C C . ASN A 1 89 ? -13.602 -1.939 -4.004 1 89.44 89 ASN A C 1
ATOM 730 O O . ASN A 1 89 ? -13.328 -3.037 -4.496 1 89.44 89 ASN A O 1
ATOM 734 N N . ASP A 1 90 ? -13.359 -0.867 -4.551 1 95.25 90 ASP A N 1
ATOM 735 C CA . ASP A 1 90 ? -12.305 -0.823 -5.555 1 95.25 90 ASP A CA 1
ATOM 736 C C . ASP A 1 90 ? -11.023 -0.211 -4.977 1 95.25 90 ASP A C 1
ATOM 738 O O . ASP A 1 90 ? -11 0.2 -3.816 1 95.25 90 ASP A O 1
ATOM 742 N N . TYR A 1 91 ? -9.969 -0.314 -5.691 1 97.75 91 TYR A N 1
ATOM 743 C CA . TYR A 1 91 ? -8.664 0.116 -5.199 1 97.75 91 TYR A CA 1
ATOM 744 C C . TYR A 1 91 ? -8.133 1.29 -6.012 1 97.75 91 TYR A C 1
ATOM 746 O O . TYR A 1 91 ? -8.383 1.381 -7.219 1 97.75 91 TYR A O 1
ATOM 754 N N . PHE A 1 92 ? -7.453 2.133 -5.426 1 97.75 92 PHE A N 1
ATOM 755 C CA . PHE A 1 92 ? -6.637 3.123 -6.113 1 97.75 92 PHE A CA 1
ATOM 756 C C . PHE A 1 92 ? -5.246 3.205 -5.492 1 97.75 92 PHE A C 1
ATOM 758 O O . PHE A 1 92 ? -5.039 2.746 -4.367 1 97.75 92 PHE A O 1
ATOM 765 N N . THR A 1 93 ? -4.328 3.695 -6.254 1 98.44 93 THR A N 1
ATOM 766 C CA . THR A 1 93 ? -2.945 3.855 -5.816 1 98.44 93 THR A CA 1
ATOM 767 C C . THR A 1 93 ? -2.398 5.215 -6.238 1 98.44 93 THR A C 1
ATOM 769 O O . THR A 1 93 ? -2.797 5.758 -7.27 1 98.44 93 THR A O 1
ATOM 772 N N . LEU A 1 94 ? -1.551 5.727 -5.402 1 98.19 94 LEU A N 1
ATOM 773 C CA . LEU A 1 94 ? -0.914 7.008 -5.684 1 98.19 94 LEU A CA 1
ATOM 774 C C . LEU A 1 94 ? 0.507 7.043 -5.129 1 98.19 94 LEU A C 1
ATOM 776 O O . LEU A 1 94 ? 0.81 6.367 -4.145 1 98.19 94 LEU A O 1
ATOM 780 N N . THR A 1 95 ? 1.339 7.73 -5.797 1 98.44 95 THR A N 1
ATOM 781 C CA . THR A 1 95 ? 2.586 8.203 -5.199 1 98.44 95 THR A CA 1
ATOM 782 C C . THR A 1 95 ? 2.582 9.719 -5.059 1 98.44 95 THR A C 1
ATOM 784 O O . THR A 1 95 ? 1.803 10.406 -5.723 1 98.44 95 THR A O 1
ATOM 787 N N . GLY A 1 96 ? 3.326 10.172 -4.105 1 98.19 96 GLY A N 1
ATOM 788 C CA . GLY A 1 96 ? 3.383 11.609 -3.936 1 98.19 96 GLY A CA 1
ATOM 789 C C . GLY A 1 96 ? 4.379 12.047 -2.877 1 98.19 96 GLY A C 1
ATOM 790 O O . GLY A 1 96 ? 5.301 11.305 -2.539 1 98.19 96 GLY A O 1
ATOM 791 N N . LYS A 1 97 ? 4.199 13.367 -2.488 1 98.56 97 LYS A N 1
ATOM 792 C CA . LYS A 1 97 ? 5.035 13.992 -1.471 1 98.56 97 LYS A CA 1
ATOM 793 C C . LYS A 1 97 ? 4.191 14.82 -0.504 1 98.56 97 LYS A C 1
ATOM 795 O O . LYS A 1 97 ? 3.234 15.484 -0.915 1 98.56 97 LYS A O 1
ATOM 800 N N . ASP A 1 98 ? 4.535 14.68 0.754 1 98.81 98 ASP A N 1
ATOM 801 C CA . ASP A 1 98 ? 4.066 15.633 1.755 1 98.81 98 ASP A CA 1
ATOM 802 C C . ASP A 1 98 ? 5.164 16.641 2.111 1 98.81 98 ASP A C 1
ATOM 804 O O . ASP A 1 98 ? 6.328 16.266 2.264 1 98.81 98 ASP A O 1
ATOM 808 N N . PHE A 1 99 ? 4.887 17.859 2.184 1 98.88 99 PHE A N 1
ATOM 809 C CA . PHE A 1 99 ? 5.719 18.875 2.797 1 98.88 99 PHE A CA 1
ATOM 810 C C . PHE A 1 99 ? 5.113 19.344 4.117 1 98.88 99 PHE A C 1
ATOM 812 O O . PHE A 1 99 ? 4.016 19.906 4.137 1 98.88 99 PHE A O 1
ATOM 819 N N . ALA A 1 100 ? 5.875 19.125 5.188 1 98.88 100 ALA A N 1
ATOM 820 C CA . ALA A 1 100 ? 5.312 19.359 6.516 1 98.88 100 ALA A CA 1
ATOM 821 C C . ALA A 1 100 ? 6.156 20.375 7.289 1 98.88 100 ALA A C 1
ATOM 823 O O . ALA A 1 100 ? 7.387 20.359 7.211 1 98.88 100 ALA A O 1
ATOM 824 N N . THR A 1 101 ? 5.582 21.219 8.016 1 98.88 101 THR A N 1
ATOM 825 C CA . THR A 1 101 ? 6.207 22.078 9.023 1 98.88 101 THR A CA 1
ATOM 826 C C . THR A 1 101 ? 5.828 21.609 10.422 1 98.88 101 THR A C 1
ATOM 828 O O . THR A 1 101 ? 4.645 21.453 10.734 1 98.88 101 THR A O 1
ATOM 831 N N . ILE A 1 102 ? 6.836 21.375 11.242 1 98.75 102 ILE A N 1
ATOM 832 C CA . ILE A 1 102 ? 6.613 20.906 12.617 1 98.75 102 ILE A CA 1
ATOM 833 C C . ILE A 1 102 ? 6.992 22.016 13.594 1 98.75 102 ILE A C 1
ATOM 835 O O . ILE A 1 102 ? 8.094 22.562 13.531 1 98.75 102 ILE A O 1
ATOM 839 N N . LYS A 1 103 ? 6.109 22.359 14.414 1 97.12 103 LYS A N 1
ATOM 840 C CA . LYS A 1 103 ? 6.312 23.328 15.484 1 97.12 103 LYS A CA 1
ATOM 841 C C . LYS A 1 103 ? 5.797 22.797 16.812 1 97.12 103 LYS A C 1
ATOM 843 O O . LYS A 1 103 ? 4.668 22.312 16.906 1 97.12 103 LYS A O 1
ATOM 848 N N . ASP A 1 104 ? 6.68 22.906 17.891 1 96.12 104 ASP A N 1
ATOM 849 C CA . ASP A 1 104 ? 6.289 22.484 19.234 1 96.12 104 ASP A CA 1
ATOM 850 C C . ASP A 1 104 ? 5.762 21.062 19.25 1 96.12 104 ASP A C 1
ATOM 852 O O . ASP A 1 104 ? 4.699 20.781 19.812 1 96.12 104 ASP A O 1
ATOM 856 N N . SER A 1 105 ? 6.359 20.234 18.438 1 96.44 105 SER A N 1
ATOM 857 C CA . SER A 1 105 ? 6.098 18.797 18.375 1 96.44 105 SER A CA 1
ATOM 858 C C . SER A 1 105 ? 4.719 18.516 17.797 1 96.44 105 SER A C 1
ATOM 860 O O . SER A 1 105 ? 4.102 17.5 18.109 1 96.44 105 SER A O 1
ATOM 862 N N . LYS A 1 106 ? 4.18 19.438 17.031 1 98.75 106 LYS A N 1
ATOM 863 C CA . LYS A 1 106 ? 2.932 19.281 16.297 1 98.75 106 LYS A CA 1
ATOM 864 C C . LYS A 1 106 ? 3.109 19.625 14.82 1 98.75 106 LYS A C 1
ATOM 866 O O . LYS A 1 106 ? 3.984 20.422 14.461 1 98.75 106 LYS A O 1
ATOM 871 N N . ILE A 1 107 ? 2.256 19.016 13.984 1 98.94 107 ILE A N 1
ATOM 872 C CA . ILE A 1 107 ? 2.232 19.422 12.578 1 98.94 107 ILE A CA 1
ATOM 873 C C . ILE A 1 107 ? 1.465 20.734 12.43 1 98.94 107 ILE A C 1
ATOM 875 O O . ILE A 1 107 ? 0.269 20.797 12.727 1 98.94 107 ILE A O 1
ATOM 879 N N . SER A 1 108 ? 2.145 21.75 12.016 1 98.88 108 SER A N 1
ATOM 880 C CA . SER A 1 108 ? 1.499 23.062 11.875 1 98.88 108 SER A CA 1
ATOM 881 C C . SER A 1 108 ? 1.047 23.297 10.438 1 98.88 108 SER A C 1
ATOM 883 O O . SER A 1 108 ? 0.137 24.094 10.195 1 98.88 108 SER A O 1
ATOM 885 N N . HIS A 1 109 ? 1.673 22.703 9.516 1 98.88 109 HIS A N 1
ATOM 886 C CA . HIS A 1 109 ? 1.353 22.797 8.094 1 98.88 109 HIS A CA 1
ATOM 887 C C . HIS A 1 109 ? 1.684 21.5 7.363 1 98.88 109 HIS A C 1
ATOM 889 O O . HIS A 1 109 ? 2.732 20.906 7.602 1 98.88 109 HIS A O 1
ATOM 895 N N . LEU A 1 110 ? 0.761 21.047 6.516 1 98.94 110 LEU A N 1
ATOM 896 C CA . LEU A 1 110 ? 0.956 19.844 5.699 1 98.94 110 LEU A CA 1
ATOM 897 C C . LEU A 1 110 ? 0.423 20.062 4.289 1 98.94 110 LEU A C 1
ATOM 899 O O . LEU A 1 110 ? -0.782 20.234 4.094 1 98.94 110 LEU A O 1
ATOM 903 N N . LYS A 1 111 ? 1.325 20.109 3.346 1 98.88 111 LYS A N 1
ATOM 904 C CA . LYS A 1 111 ? 0.955 20.172 1.935 1 98.88 111 LYS A CA 1
ATOM 905 C C . LYS A 1 111 ? 1.126 18.812 1.263 1 98.88 111 LYS A C 1
ATOM 907 O O . LYS A 1 111 ? 2.215 18.234 1.287 1 98.88 111 LYS A O 1
ATOM 912 N N . ILE A 1 112 ? 0.047 18.281 0.677 1 98.75 112 ILE A N 1
ATOM 913 C CA . ILE A 1 112 ? 0.052 16.984 0.027 1 98.75 112 ILE A CA 1
ATOM 914 C C . ILE A 1 112 ? 0.059 17.156 -1.489 1 98.75 112 ILE A C 1
ATOM 916 O O . ILE A 1 112 ? -0.809 17.828 -2.045 1 98.75 112 ILE A O 1
ATOM 920 N N . VAL A 1 113 ? 1.031 16.562 -2.18 1 98.25 113 VAL A N 1
ATOM 921 C CA . VAL A 1 113 ? 1.17 16.609 -3.631 1 98.25 113 VAL A CA 1
ATOM 922 C C . VAL A 1 113 ? 1.226 15.195 -4.191 1 98.25 113 VAL A C 1
ATOM 924 O O . VAL A 1 113 ? 2.055 14.383 -3.766 1 98.25 113 VAL A O 1
ATOM 927 N N . ALA A 1 114 ? 0.321 14.891 -5.113 1 96.56 114 ALA A N 1
ATOM 928 C CA . ALA A 1 114 ? 0.347 13.586 -5.762 1 96.56 114 ALA A CA 1
ATOM 929 C C . ALA A 1 114 ? 0.966 13.672 -7.152 1 96.56 114 ALA A C 1
ATOM 931 O O . ALA A 1 114 ? 0.906 14.719 -7.801 1 96.56 114 ALA A O 1
ATOM 932 N N . ASN A 1 115 ? 1.604 12.516 -7.582 1 90.31 115 ASN A N 1
ATOM 933 C CA . ASN A 1 115 ? 2.236 12.453 -8.898 1 90.31 115 ASN A CA 1
ATOM 934 C C . ASN A 1 115 ? 1.218 12.148 -9.992 1 90.31 115 ASN A C 1
ATOM 936 O O . ASN A 1 115 ? 0.22 11.469 -9.75 1 90.31 115 ASN A O 1
ATOM 940 N N . MET B 1 1 ? -8.062 -18.812 6.305 1 88.06 1 MET B N 1
ATOM 941 C CA . MET B 1 1 ? -7.18 -18.156 5.344 1 88.06 1 MET B CA 1
ATOM 942 C C . MET B 1 1 ? -6.961 -19.047 4.117 1 88.06 1 MET B C 1
ATOM 944 O O . MET B 1 1 ? -6.633 -20.219 4.25 1 88.06 1 MET B O 1
ATOM 948 N N . THR B 1 2 ? -7.227 -18.5 2.934 1 95.62 2 THR B N 1
ATOM 949 C CA . THR B 1 2 ? -7.105 -19.281 1.7 1 95.62 2 THR B CA 1
ATOM 950 C C . THR B 1 2 ? -5.66 -19.281 1.207 1 95.62 2 THR B C 1
ATOM 952 O O . THR B 1 2 ? -4.809 -18.578 1.757 1 95.62 2 THR B O 1
ATOM 955 N N . ILE B 1 3 ? -5.355 -20.125 0.29 1 98.5 3 ILE B N 1
ATOM 956 C CA . ILE B 1 3 ? -4.012 -20.188 -0.271 1 98.5 3 ILE B CA 1
ATOM 957 C C . ILE B 1 3 ? -3.67 -18.859 -0.934 1 98.5 3 ILE B C 1
ATOM 959 O O . ILE B 1 3 ? -2.518 -18.422 -0.9 1 98.5 3 ILE B O 1
ATOM 963 N N . LEU B 1 4 ? -4.609 -18.141 -1.495 1 98.75 4 LEU B N 1
ATOM 964 C CA . LEU B 1 4 ? -4.34 -16.875 -2.152 1 98.75 4 LEU B CA 1
ATOM 965 C C . LEU B 1 4 ? -4.145 -15.758 -1.126 1 98.75 4 LEU B C 1
ATOM 967 O O . LEU B 1 4 ? -3.373 -14.828 -1.357 1 98.75 4 LEU B O 1
ATOM 971 N N . ASP B 1 5 ? -4.828 -15.883 0.02 1 98.56 5 ASP B N 1
ATOM 972 C CA . ASP B 1 5 ? -4.488 -14.984 1.121 1 98.56 5 ASP B CA 1
ATOM 973 C C . ASP B 1 5 ? -3.027 -15.148 1.532 1 98.56 5 ASP B C 1
ATOM 975 O O . ASP B 1 5 ? -2.309 -14.156 1.688 1 98.56 5 ASP B O 1
ATOM 979 N N . ARG B 1 6 ? -2.686 -16.391 1.684 1 98.5 6 ARG B N 1
ATOM 980 C CA . ARG B 1 6 ? -1.313 -16.688 2.084 1 98.5 6 ARG B CA 1
ATOM 981 C C . ARG B 1 6 ? -0.319 -16.188 1.042 1 98.5 6 ARG B C 1
ATOM 983 O O . ARG B 1 6 ? 0.745 -15.672 1.391 1 98.5 6 ARG B O 1
ATOM 990 N N . TYR B 1 7 ? -0.681 -16.344 -0.192 1 98.94 7 TYR B N 1
ATOM 991 C CA . TYR B 1 7 ? 0.179 -15.883 -1.277 1 98.94 7 TYR B CA 1
ATOM 992 C C . TYR B 1 7 ? 0.496 -14.398 -1.131 1 98.94 7 TYR B C 1
ATOM 994 O O . TYR B 1 7 ? 1.662 -14 -1.175 1 98.94 7 TYR B O 1
ATOM 1002 N N . PHE B 1 8 ? -0.449 -13.617 -0.859 1 98.88 8 PHE B N 1
ATOM 1003 C CA . PHE B 1 8 ? -0.243 -12.172 -0.794 1 98.88 8 PHE B CA 1
ATOM 1004 C C . PHE B 1 8 ? 0.442 -11.781 0.51 1 98.88 8 PHE B C 1
ATOM 1006 O O . PHE B 1 8 ? 1.297 -10.898 0.526 1 98.88 8 PHE B O 1
ATOM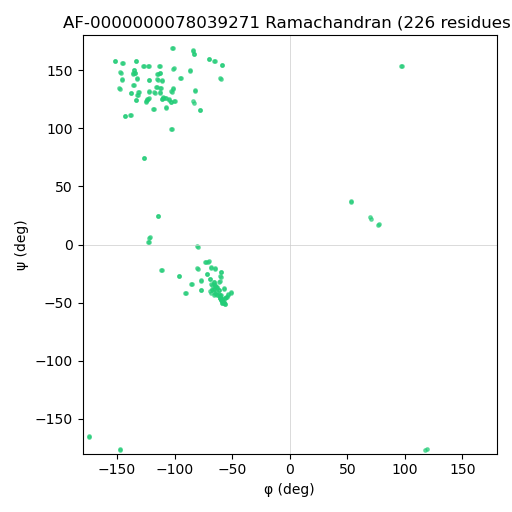 1013 N N . ILE B 1 9 ? 0.059 -12.438 1.582 1 98.75 9 ILE B N 1
ATOM 1014 C CA . ILE B 1 9 ? 0.699 -12.164 2.863 1 98.75 9 ILE B CA 1
ATOM 1015 C C . ILE B 1 9 ? 2.191 -12.477 2.773 1 98.75 9 ILE B C 1
ATOM 1017 O O . ILE B 1 9 ? 3.025 -11.672 3.188 1 98.75 9 ILE B O 1
ATOM 1021 N N . LEU B 1 10 ? 2.484 -13.602 2.211 1 98.88 10 LEU B N 1
ATOM 1022 C CA . LEU B 1 10 ? 3.881 -14 2.061 1 98.88 10 LEU B CA 1
ATOM 1023 C C . LEU B 1 10 ? 4.602 -13.086 1.077 1 98.88 10 LEU B C 1
ATOM 1025 O O . LEU B 1 10 ? 5.773 -12.75 1.273 1 98.88 10 LEU B O 1
ATOM 1029 N N . SER B 1 11 ? 3.934 -12.703 0.028 1 98.81 11 SER B N 1
ATOM 1030 C CA . SER B 1 11 ? 4.535 -11.797 -0.947 1 98.81 11 SER B CA 1
ATOM 1031 C C . SER B 1 11 ? 4.984 -10.5 -0.291 1 98.81 11 SER B C 1
ATOM 1033 O O . SER B 1 11 ? 6.055 -9.977 -0.609 1 98.81 11 SER B O 1
ATOM 1035 N N . ASP B 1 12 ? 4.219 -9.969 0.665 1 98.75 12 ASP B N 1
ATOM 1036 C CA . ASP B 1 12 ? 4.535 -8.719 1.353 1 98.75 12 ASP B CA 1
ATOM 1037 C C . ASP B 1 12 ? 5.734 -8.891 2.279 1 98.75 12 ASP B C 1
ATOM 1039 O O . ASP B 1 12 ? 6.328 -7.906 2.729 1 98.75 12 ASP B O 1
ATOM 1043 N N . GLN B 1 13 ? 6.113 -10.094 2.559 1 98.62 13 GLN B N 1
ATOM 1044 C CA . GLN B 1 13 ? 7.16 -10.352 3.537 1 98.62 13 GLN B CA 1
ATOM 1045 C C . GLN B 1 13 ? 8.414 -10.906 2.865 1 98.62 13 GLN B C 1
ATOM 1047 O O . GLN B 1 13 ? 9.516 -10.805 3.414 1 98.62 13 GLN B O 1
ATOM 1052 N N . ALA B 1 14 ? 8.266 -11.461 1.708 1 98.69 14 ALA B N 1
ATOM 1053 C CA . ALA B 1 14 ? 9.273 -12.305 1.078 1 98.69 14 ALA B CA 1
ATOM 1054 C C . ALA B 1 14 ? 10.523 -11.508 0.73 1 98.69 14 ALA B C 1
ATOM 1056 O O . ALA B 1 14 ? 11.641 -12.016 0.82 1 98.69 14 ALA B O 1
ATOM 1057 N N . GLY B 1 15 ? 10.367 -10.273 0.404 1 98.25 15 GLY B N 1
ATOM 1058 C CA . GLY B 1 15 ? 11.508 -9.469 -0.003 1 98.25 15 GLY B CA 1
ATOM 1059 C C . GLY B 1 15 ? 12.516 -9.258 1.108 1 98.25 15 GLY B C 1
ATOM 1060 O O . GLY B 1 15 ? 13.688 -8.984 0.844 1 98.25 15 GLY B O 1
ATOM 1061 N N . GLN B 1 16 ? 12.07 -9.438 2.365 1 97.81 16 GLN B N 1
ATOM 1062 C CA . GLN B 1 16 ? 12.945 -9.125 3.49 1 97.81 16 GLN B CA 1
ATOM 1063 C C . GLN B 1 16 ? 13.125 -10.344 4.398 1 97.81 16 GLN B C 1
ATOM 1065 O O . GLN B 1 16 ? 13.727 -10.234 5.469 1 97.81 16 GLN B O 1
ATOM 1070 N N . ASP B 1 17 ? 12.586 -11.438 4.09 1 98.5 17 ASP B N 1
ATOM 1071 C CA . ASP B 1 17 ? 12.602 -12.633 4.918 1 98.5 17 ASP B CA 1
ATOM 1072 C C . ASP B 1 17 ? 12.727 -13.891 4.059 1 98.5 17 ASP B C 1
ATOM 1074 O O . ASP B 1 17 ? 11.766 -14.32 3.43 1 98.5 17 ASP B O 1
ATOM 1078 N N . ARG B 1 18 ? 13.852 -14.555 4.133 1 98 18 ARG B N 1
ATOM 1079 C CA . ARG B 1 18 ? 14.148 -15.703 3.287 1 98 18 ARG B CA 1
ATOM 1080 C C . ARG B 1 18 ? 13.219 -16.875 3.6 1 98 18 ARG B C 1
ATOM 1082 O O . ARG B 1 18 ? 12.828 -17.625 2.703 1 98 18 ARG B O 1
ATOM 1089 N N . GLU B 1 19 ? 12.875 -17 4.809 1 98.69 19 GLU B N 1
ATOM 1090 C CA . GLU B 1 19 ? 11.953 -18.078 5.176 1 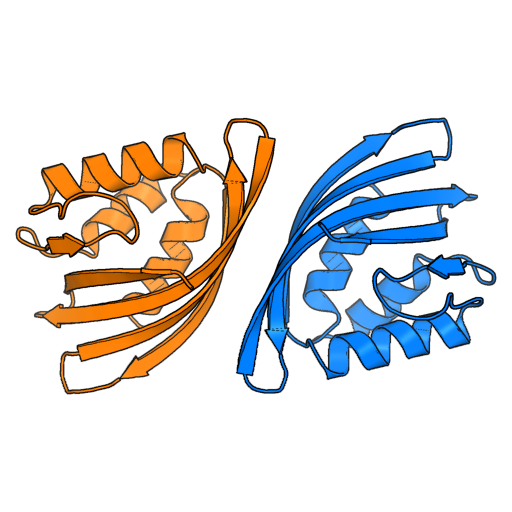98.69 19 GLU B CA 1
ATOM 1091 C C . GLU B 1 19 ? 10.586 -17.859 4.543 1 98.69 19 GLU B C 1
ATOM 1093 O O . GLU B 1 19 ? 9.961 -18.812 4.062 1 98.69 19 GLU B O 1
ATOM 1098 N N . LYS B 1 20 ? 10.117 -16.641 4.578 1 98.81 20 LYS B N 1
ATOM 1099 C CA . LYS B 1 20 ? 8.836 -16.312 3.959 1 98.81 20 LYS B CA 1
ATOM 1100 C C . LYS B 1 20 ? 8.914 -16.438 2.441 1 98.81 20 LYS B C 1
ATOM 1102 O O . LYS B 1 20 ? 7.941 -16.844 1.795 1 98.81 20 LYS B O 1
ATOM 1107 N N . PHE B 1 21 ? 10.094 -16.094 1.925 1 98.81 21 PHE B N 1
ATOM 1108 C CA . PHE B 1 21 ? 10.344 -16.328 0.507 1 98.81 21 PHE B CA 1
ATOM 1109 C C . PHE B 1 21 ? 10.195 -17.797 0.164 1 98.81 21 PHE B C 1
ATOM 1111 O O . PHE B 1 21 ? 9.484 -18.156 -0.779 1 98.81 21 PHE B O 1
ATOM 1118 N N . ASP B 1 22 ? 10.805 -18.625 0.938 1 98.62 22 ASP B N 1
ATOM 1119 C CA . ASP B 1 22 ? 10.734 -20.062 0.687 1 98.62 22 ASP B CA 1
ATOM 1120 C C . ASP B 1 22 ? 9.297 -20.578 0.804 1 98.62 22 ASP B C 1
ATOM 1122 O O . ASP B 1 22 ? 8.852 -21.375 -0.02 1 98.62 22 ASP B O 1
ATOM 1126 N N . GLU B 1 23 ? 8.648 -20.125 1.794 1 98.81 23 GLU B N 1
ATOM 1127 C CA . GLU B 1 23 ? 7.254 -20.516 1.977 1 98.81 23 GLU B CA 1
ATOM 1128 C C . GLU B 1 23 ? 6.395 -20.078 0.792 1 98.81 23 GLU B C 1
ATOM 1130 O O . GLU B 1 23 ? 5.535 -20.828 0.332 1 98.81 23 GLU B O 1
ATOM 1135 N N . LEU B 1 24 ? 6.594 -18.844 0.302 1 98.88 24 LEU B N 1
ATOM 1136 C CA . LEU B 1 24 ? 5.887 -18.359 -0.876 1 98.88 24 LEU B CA 1
ATOM 1137 C C . LEU B 1 24 ? 6.047 -19.312 -2.049 1 98.88 24 LEU B C 1
ATOM 1139 O O . LEU B 1 24 ? 5.062 -19.703 -2.686 1 98.88 24 LEU B O 1
ATOM 1143 N N . CYS B 1 25 ? 7.223 -19.781 -2.225 1 98.81 25 CYS B N 1
ATOM 1144 C CA . CYS B 1 25 ? 7.512 -20.656 -3.359 1 98.81 25 CYS B CA 1
ATOM 1145 C C . CYS B 1 25 ? 6.836 -22.016 -3.191 1 98.81 25 CYS B C 1
ATOM 1147 O O . CYS B 1 25 ? 6.445 -22.641 -4.176 1 98.81 25 CYS B O 1
ATOM 1149 N N . THR B 1 26 ? 6.645 -22.453 -1.997 1 98.5 26 THR B N 1
ATOM 1150 C CA . THR B 1 26 ? 6.066 -23.766 -1.743 1 98.5 26 THR B CA 1
ATOM 1151 C C . THR B 1 26 ? 4.57 -23.766 -2.055 1 98.5 26 THR B C 1
ATOM 1153 O O . THR B 1 26 ? 3.951 -24.828 -2.137 1 98.5 26 THR B O 1
ATOM 1156 N N . LEU B 1 27 ? 3.951 -22.656 -2.201 1 98.81 27 LEU B N 1
ATOM 1157 C CA . LEU B 1 27 ? 2.529 -22.578 -2.518 1 98.81 27 LEU B CA 1
ATOM 1158 C C . LEU B 1 27 ? 2.264 -23.078 -3.938 1 98.81 27 LEU B C 1
ATOM 1160 O O . LEU B 1 27 ? 1.121 -23.375 -4.293 1 98.81 27 LEU B O 1
ATOM 1164 N N . PHE B 1 28 ? 3.271 -23.094 -4.762 1 98.88 28 PHE B N 1
ATOM 1165 C CA . PHE B 1 28 ? 3.102 -23.422 -6.172 1 98.88 28 PHE B CA 1
ATOM 1166 C C . PHE B 1 28 ? 3.367 -24.906 -6.426 1 98.88 28 PHE B C 1
ATOM 1168 O O . PHE B 1 28 ? 4.25 -25.5 -5.805 1 98.88 28 PHE B O 1
ATOM 1175 N N . ASP B 1 29 ? 2.566 -25.469 -7.348 1 98.5 29 ASP B N 1
ATOM 1176 C CA . ASP B 1 29 ? 2.809 -26.812 -7.855 1 98.5 29 ASP B CA 1
ATOM 1177 C C . ASP B 1 29 ? 4.188 -26.922 -8.5 1 98.5 29 ASP B C 1
ATOM 1179 O O . ASP B 1 29 ? 4.727 -25.922 -8.992 1 98.5 29 ASP B O 1
ATOM 1183 N N . GLU B 1 30 ? 4.734 -28.094 -8.531 1 98.12 30 GLU B N 1
ATOM 1184 C CA . GLU B 1 30 ? 6.059 -28.312 -9.109 1 98.12 30 GLU B CA 1
ATOM 1185 C C . GLU B 1 30 ? 6.09 -27.922 -10.578 1 98.12 30 GLU B C 1
ATOM 1187 O O . GLU B 1 30 ? 7.133 -27.516 -11.094 1 98.12 30 GLU B O 1
ATOM 1192 N N . GLN B 1 31 ? 4.914 -28.016 -11.227 1 98.38 31 GLN B N 1
ATOM 1193 C CA . GLN B 1 31 ? 4.832 -27.703 -12.656 1 98.38 31 GLN B CA 1
ATOM 1194 C C . GLN B 1 31 ? 3.969 -26.469 -12.906 1 98.38 31 GLN B C 1
ATOM 1196 O O . GLN B 1 31 ? 3.301 -26.375 -13.938 1 98.38 31 GLN B O 1
ATOM 1201 N N . ALA B 1 32 ? 3.869 -25.656 -11.922 1 98.88 32 ALA B N 1
ATOM 1202 C CA . ALA B 1 32 ? 3.023 -24.469 -12.039 1 98.88 32 ALA B CA 1
ATOM 1203 C C . ALA B 1 32 ? 3.564 -23.516 -13.102 1 98.88 32 ALA B C 1
ATOM 1205 O O . ALA B 1 32 ? 4.742 -23.578 -13.461 1 98.88 32 ALA B O 1
ATOM 1206 N N . THR B 1 33 ? 2.701 -22.656 -13.625 1 98.88 33 THR B N 1
ATOM 1207 C CA . THR B 1 33 ? 3.047 -21.594 -14.555 1 98.88 33 THR B CA 1
ATOM 1208 C C . THR B 1 33 ? 2.619 -20.234 -14 1 98.88 33 THR B C 1
ATOM 1210 O O . THR B 1 33 ? 1.51 -20.094 -13.484 1 98.88 33 THR B O 1
ATOM 1213 N N . ILE B 1 34 ? 3.498 -19.234 -14.023 1 98.88 34 ILE B N 1
ATOM 1214 C CA . ILE B 1 34 ? 3.166 -17.844 -13.766 1 98.88 34 ILE B CA 1
ATOM 1215 C C . ILE B 1 34 ? 3.279 -17.031 -15.062 1 98.88 34 ILE B C 1
ATOM 1217 O O . ILE B 1 34 ? 4.254 -17.172 -15.805 1 98.88 34 ILE B O 1
ATOM 1221 N N . GLU B 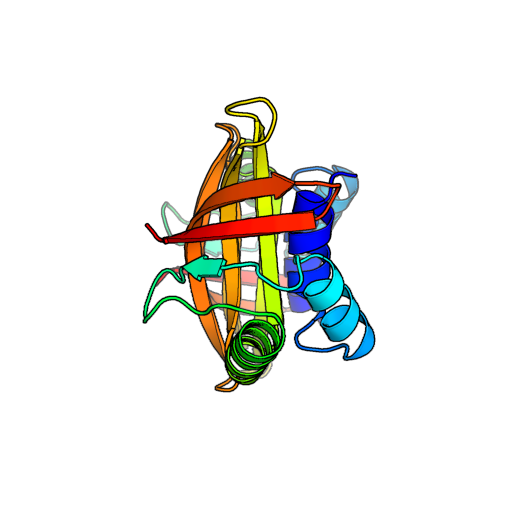1 35 ? 2.299 -16.344 -15.422 1 98.81 35 GLU B N 1
ATOM 1222 C CA . GLU B 1 35 ? 2.332 -15.344 -16.484 1 98.81 35 GLU B CA 1
ATOM 1223 C C . GLU B 1 35 ? 2.377 -13.93 -15.906 1 98.81 35 GLU B C 1
ATOM 1225 O O . GLU B 1 35 ? 1.34 -13.367 -15.555 1 98.81 35 GLU B O 1
ATOM 1230 N N . PRO B 1 36 ? 3.539 -13.359 -15.852 1 98.19 36 PRO B N 1
ATOM 1231 C CA . PRO B 1 36 ? 3.646 -12.016 -15.273 1 98.19 36 PRO B CA 1
ATOM 1232 C C . PRO B 1 36 ? 3.021 -10.938 -16.156 1 98.19 36 PRO B C 1
ATOM 1234 O O . PRO B 1 36 ? 2.781 -11.172 -17.344 1 98.19 36 PRO B O 1
ATOM 1237 N N . HIS B 1 37 ? 2.684 -9.781 -15.547 1 96.06 37 HIS B N 1
ATOM 1238 C CA . HIS B 1 37 ? 2.123 -8.641 -16.266 1 96.06 37 HIS B CA 1
ATOM 1239 C C . HIS B 1 37 ? 3.029 -8.227 -17.422 1 96.06 37 HIS B C 1
ATOM 1241 O O . HIS B 1 37 ? 2.549 -7.918 -18.516 1 96.06 37 HIS B O 1
ATOM 1247 N N . ASN B 1 38 ? 4.289 -8.172 -17.094 1 90.94 38 ASN B N 1
ATOM 1248 C CA . ASN B 1 38 ? 5.305 -7.867 -18.094 1 90.94 38 ASN B CA 1
ATOM 1249 C C . ASN B 1 38 ? 6.352 -8.969 -18.188 1 90.94 38 ASN B C 1
ATOM 1251 O O . ASN B 1 38 ? 6.898 -9.406 -17.172 1 90.94 38 ASN B O 1
ATOM 1255 N N . GLY B 1 39 ? 6.543 -9.453 -19.406 1 90.62 39 GLY B N 1
ATOM 1256 C CA . GLY B 1 39 ? 7.574 -10.461 -19.594 1 90.62 39 GLY B CA 1
ATOM 1257 C C . GLY B 1 39 ? 7.023 -11.789 -20.078 1 90.62 39 GLY B C 1
ATOM 1258 O O . GLY B 1 39 ? 5.812 -11.938 -20.266 1 90.62 39 GLY B O 1
ATOM 1259 N N . LYS B 1 40 ? 7.891 -12.82 -20.219 1 96.38 40 LYS B N 1
ATOM 1260 C CA . LYS B 1 40 ? 7.539 -14.156 -20.703 1 96.38 40 LYS B CA 1
ATOM 1261 C C . LYS B 1 40 ? 7.047 -15.039 -19.562 1 96.38 40 LYS B C 1
ATOM 1263 O O . LYS B 1 40 ? 7.504 -14.906 -18.438 1 96.38 40 LYS B O 1
ATOM 1268 N N . ALA B 1 41 ? 6.195 -15.93 -19.906 1 98.56 41 ALA B N 1
ATOM 1269 C CA . ALA B 1 41 ? 5.715 -16.922 -18.953 1 98.56 41 ALA B CA 1
ATOM 1270 C C . ALA B 1 41 ? 6.863 -17.75 -18.406 1 98.56 41 ALA B C 1
ATOM 1272 O O . ALA B 1 41 ? 7.797 -18.094 -19.125 1 98.56 41 ALA B O 1
ATOM 1273 N N . VAL B 1 42 ? 6.758 -18.078 -17.062 1 98.38 42 VAL B N 1
ATOM 1274 C CA . VAL B 1 42 ? 7.742 -18.969 -16.438 1 98.38 42 VAL B CA 1
ATOM 1275 C C . VAL B 1 42 ? 7.07 -20.266 -16 1 98.38 42 VAL B C 1
ATOM 1277 O O . VAL B 1 42 ? 5.934 -20.25 -15.523 1 98.38 42 VAL B O 1
ATOM 1280 N N . HIS B 1 43 ? 7.742 -21.344 -16.156 1 98.75 43 HIS B N 1
ATOM 1281 C CA . HIS B 1 43 ? 7.188 -22.672 -15.906 1 98.75 43 HIS B CA 1
ATOM 1282 C C . HIS B 1 43 ? 8.133 -23.516 -15.055 1 98.75 43 HIS B C 1
ATOM 1284 O O . HIS B 1 43 ? 9.32 -23.625 -15.375 1 98.75 43 HIS B O 1
ATOM 1290 N N . GLY B 1 44 ? 7.52 -24.062 -13.992 1 98.69 44 GLY B N 1
ATOM 1291 C CA . GLY B 1 44 ? 8.281 -24.969 -13.148 1 98.69 44 GLY B CA 1
ATOM 1292 C C . GLY B 1 44 ? 8.867 -24.297 -11.922 1 98.69 44 GLY B C 1
ATOM 1293 O O . GLY B 1 44 ? 9.141 -23.109 -11.93 1 98.69 44 GLY B O 1
ATOM 1294 N N . LYS B 1 45 ? 9.062 -25.062 -10.93 1 97.88 45 LYS B N 1
ATOM 1295 C CA . LYS B 1 45 ? 9.438 -24.578 -9.602 1 97.88 45 LYS B CA 1
ATOM 1296 C C . LYS B 1 45 ? 10.719 -23.75 -9.664 1 97.88 45 LYS B C 1
ATOM 1298 O O . LYS B 1 45 ? 10.797 -22.672 -9.086 1 97.88 45 LYS B O 1
ATOM 1303 N N . GLU B 1 46 ? 11.727 -24.25 -10.281 1 98.12 46 GLU B N 1
ATOM 1304 C CA . GLU B 1 46 ? 13 -23.547 -10.344 1 98.12 46 GLU B CA 1
ATOM 1305 C C . GLU B 1 46 ? 12.836 -22.172 -11.008 1 98.12 46 GLU B C 1
ATOM 1307 O O . GLU B 1 46 ? 13.367 -21.172 -10.523 1 98.12 46 GLU B O 1
ATOM 1312 N N . ALA B 1 47 ? 12.156 -22.125 -12.117 1 98.31 47 ALA B N 1
ATOM 1313 C CA . ALA B 1 47 ? 11.922 -20.859 -12.82 1 98.31 47 ALA B CA 1
ATOM 1314 C C . ALA B 1 47 ? 11.094 -19.906 -11.969 1 98.31 47 ALA B C 1
ATOM 1316 O O . ALA B 1 47 ? 11.328 -18.688 -11.984 1 98.31 47 ALA B O 1
ATOM 1317 N N . ILE B 1 48 ? 10.164 -20.453 -11.242 1 98.56 48 ILE B N 1
ATOM 1318 C CA . ILE B 1 48 ? 9.305 -19.625 -10.391 1 98.56 48 ILE B CA 1
ATOM 1319 C C . ILE B 1 48 ? 10.125 -19.047 -9.242 1 98.56 48 ILE B C 1
ATOM 1321 O O . ILE B 1 48 ? 9.992 -17.875 -8.914 1 98.56 48 ILE B O 1
ATOM 1325 N N . ILE B 1 49 ? 11.008 -19.828 -8.68 1 98.56 49 ILE B N 1
ATOM 1326 C CA . ILE B 1 49 ? 11.891 -19.359 -7.629 1 98.56 49 ILE B CA 1
ATOM 1327 C C . ILE B 1 49 ? 12.758 -18.219 -8.164 1 98.56 49 ILE B C 1
ATOM 1329 O O . ILE B 1 49 ? 12.914 -17.188 -7.504 1 98.56 49 ILE B O 1
ATOM 1333 N N . ASN B 1 50 ? 13.289 -18.391 -9.352 1 98.38 50 ASN B N 1
ATOM 1334 C CA . ASN B 1 50 ? 14.109 -17.344 -9.961 1 98.38 50 ASN B CA 1
ATOM 1335 C C . ASN B 1 50 ? 13.305 -16.078 -10.242 1 98.38 50 ASN B C 1
ATOM 1337 O O . ASN B 1 50 ? 13.805 -14.969 -10.062 1 98.38 50 ASN B O 1
ATOM 1341 N N . PHE B 1 51 ? 12.125 -16.297 -10.711 1 98.38 51 PHE B N 1
ATOM 1342 C CA . PHE B 1 51 ? 11.227 -15.188 -10.969 1 98.38 51 PHE B CA 1
ATOM 1343 C C . PHE B 1 51 ? 11.023 -14.352 -9.711 1 98.38 51 PHE B C 1
ATOM 1345 O O . PHE B 1 51 ? 11.18 -13.133 -9.734 1 98.38 51 PHE B O 1
ATOM 1352 N N . PHE B 1 52 ? 10.664 -14.992 -8.578 1 98.5 52 PHE B N 1
ATOM 1353 C CA . PHE B 1 52 ? 10.414 -14.289 -7.328 1 98.5 52 PHE B CA 1
ATOM 1354 C C . PHE B 1 52 ? 11.688 -13.648 -6.797 1 98.5 52 PHE B C 1
ATOM 1356 O O . PHE B 1 52 ? 11.664 -12.539 -6.273 1 98.5 52 PHE B O 1
ATOM 1363 N N . ASN B 1 53 ? 12.805 -14.352 -6.957 1 98.25 53 ASN B N 1
ATOM 1364 C CA . ASN B 1 53 ? 14.086 -13.789 -6.539 1 98.25 53 ASN B CA 1
ATOM 1365 C C . ASN B 1 53 ? 14.375 -12.477 -7.262 1 98.25 53 ASN B C 1
ATOM 1367 O O . ASN B 1 53 ? 14.75 -11.484 -6.629 1 98.25 53 ASN B O 1
ATOM 1371 N N . ASP B 1 54 ? 14.25 -12.523 -8.547 1 97.44 54 ASP B N 1
ATOM 1372 C CA . ASP B 1 54 ? 14.477 -11.312 -9.336 1 97.44 54 ASP B CA 1
ATOM 1373 C C . ASP B 1 54 ? 13.516 -10.203 -8.93 1 97.44 54 ASP B C 1
ATOM 1375 O O . ASP B 1 54 ? 13.922 -9.055 -8.766 1 97.44 54 ASP B O 1
ATOM 1379 N N . PHE B 1 55 ? 12.25 -10.539 -8.805 1 97.75 55 PHE B N 1
ATOM 1380 C CA . PHE B 1 55 ? 11.219 -9.562 -8.461 1 97.75 55 PHE B CA 1
ATOM 1381 C C . PHE B 1 55 ? 11.547 -8.883 -7.141 1 97.75 55 PHE B C 1
ATOM 1383 O O . PHE B 1 55 ? 11.57 -7.648 -7.062 1 97.75 55 PHE B O 1
ATOM 1390 N N . PHE B 1 56 ? 11.867 -9.633 -6.098 1 98.19 56 PHE B N 1
ATOM 1391 C CA . PHE B 1 56 ? 12.031 -9.07 -4.762 1 98.19 56 PHE B CA 1
ATOM 1392 C C . PHE B 1 56 ? 13.398 -8.422 -4.613 1 98.19 56 PHE B C 1
ATOM 1394 O O . PHE B 1 56 ? 13.609 -7.605 -3.713 1 98.19 56 PHE B O 1
ATOM 1401 N N . SER B 1 57 ? 14.352 -8.82 -5.504 1 97.38 57 SER B N 1
ATOM 1402 C CA . SER B 1 57 ? 15.609 -8.086 -5.547 1 97.38 57 SER B CA 1
ATOM 1403 C C . SER B 1 57 ? 15.398 -6.648 -6.008 1 97.38 57 SER B C 1
ATOM 1405 O O . SER B 1 57 ? 16.047 -5.727 -5.504 1 97.38 57 SER B O 1
ATOM 1407 N N . ARG B 1 58 ? 14.5 -6.426 -6.875 1 97.06 58 ARG B N 1
ATOM 1408 C CA . ARG B 1 58 ? 14.188 -5.105 -7.41 1 97.06 58 ARG B CA 1
ATOM 1409 C C . ARG B 1 58 ? 13.188 -4.375 -6.52 1 97.06 58 ARG B C 1
ATOM 1411 O O . ARG B 1 58 ? 13.234 -3.146 -6.402 1 97.06 58 ARG B O 1
ATOM 1418 N N . ASN B 1 59 ? 12.305 -5.145 -5.93 1 97.75 59 ASN B N 1
ATOM 1419 C CA . ASN B 1 59 ? 11.211 -4.613 -5.133 1 97.75 59 ASN B CA 1
ATOM 1420 C C . ASN B 1 59 ? 11.172 -5.238 -3.742 1 97.75 59 ASN B C 1
ATOM 1422 O O . ASN B 1 59 ? 10.266 -6.004 -3.424 1 97.75 59 ASN B O 1
ATOM 1426 N N . PRO B 1 60 ? 12.023 -4.883 -2.898 1 97.69 60 PRO B N 1
ATOM 1427 C CA . PRO B 1 60 ? 12.211 -5.586 -1.626 1 97.69 60 PRO B CA 1
ATOM 1428 C C . PRO B 1 60 ? 11.062 -5.352 -0.65 1 97.69 60 PRO B C 1
ATOM 1430 O O . PRO B 1 60 ? 10.852 -6.148 0.269 1 97.69 60 PRO B O 1
ATOM 1433 N N . VAL B 1 61 ? 10.328 -4.227 -0.76 1 98.25 61 VAL B N 1
ATOM 1434 C CA . VAL B 1 61 ? 9.242 -3.936 0.167 1 98.25 61 VAL B CA 1
ATOM 1435 C C . VAL B 1 61 ? 7.945 -3.717 -0.61 1 98.25 61 VAL B C 1
ATOM 1437 O O . VAL B 1 61 ? 7.895 -2.896 -1.529 1 98.25 61 VAL B O 1
ATOM 1440 N N . CYS B 1 62 ? 6.953 -4.418 -0.315 1 98.62 62 CYS B N 1
ATOM 1441 C CA . CYS B 1 62 ? 5.637 -4.301 -0.931 1 98.62 62 CYS B CA 1
ATOM 1442 C C . CYS B 1 62 ? 4.539 -4.336 0.123 1 98.62 62 CYS B C 1
ATOM 1444 O O . CYS B 1 62 ? 4.691 -4.973 1.166 1 98.62 62 CYS B O 1
ATOM 1446 N N . LYS B 1 63 ? 3.48 -3.711 -0.103 1 98.81 63 LYS B N 1
ATOM 1447 C CA . LYS B 1 63 ? 2.238 -3.809 0.658 1 98.81 63 LYS B CA 1
ATOM 1448 C C . LYS B 1 63 ? 1.034 -3.951 -0.27 1 98.81 63 LYS B C 1
ATOM 1450 O O . LYS B 1 63 ? 0.82 -3.115 -1.15 1 98.81 63 LYS B O 1
ATOM 1455 N N . HIS B 1 64 ? 0.251 -4.969 -0.101 1 98.81 64 HIS B N 1
ATOM 1456 C CA . HIS B 1 64 ? -0.895 -5.254 -0.957 1 98.81 64 HIS B CA 1
ATOM 1457 C C . HIS B 1 64 ? -2.205 -5.094 -0.193 1 98.81 64 HIS B C 1
ATOM 1459 O O . HIS B 1 64 ? -2.252 -5.312 1.02 1 98.81 64 HIS B O 1
ATOM 1465 N N . LEU B 1 65 ? -3.215 -4.688 -0.82 1 98.75 65 LEU B N 1
ATOM 1466 C CA . LEU B 1 65 ? -4.621 -4.965 -0.542 1 98.75 65 LEU B CA 1
ATOM 1467 C C . LEU B 1 65 ? -5.227 -5.852 -1.627 1 98.75 65 LEU B C 1
ATOM 1469 O O . LEU B 1 65 ? -4.855 -5.746 -2.799 1 98.75 65 LEU B O 1
ATOM 1473 N N . TRP B 1 66 ? -6.09 -6.773 -1.144 1 98.44 66 TRP B N 1
ATOM 1474 C CA . TRP B 1 66 ? -6.633 -7.684 -2.148 1 98.44 66 TRP B CA 1
ATOM 1475 C C . TRP B 1 66 ? -8.008 -8.188 -1.738 1 98.44 66 TRP B C 1
ATOM 1477 O O . TRP B 1 66 ? -8.383 -8.117 -0.564 1 98.44 66 TRP B O 1
ATOM 1487 N N . HIS B 1 67 ? -8.789 -8.641 -2.732 1 98 67 HIS B N 1
ATOM 1488 C CA . HIS B 1 67 ? -10.039 -9.375 -2.564 1 98 67 HIS B CA 1
ATOM 1489 C C . HIS B 1 67 ? -10.133 -10.523 -3.559 1 98 67 HIS B C 1
ATOM 1491 O O . HIS B 1 67 ? -9.914 -10.336 -4.758 1 98 67 HIS B O 1
ATOM 1497 N N . THR B 1 68 ? -10.461 -11.68 -3.02 1 98.12 68 THR B N 1
ATOM 1498 C CA . THR B 1 68 ? -10.523 -12.875 -3.844 1 98.12 68 THR B CA 1
ATOM 1499 C C . THR B 1 68 ? -11.977 -13.234 -4.16 1 98.12 68 THR B C 1
ATOM 1501 O O . THR B 1 68 ? -12.828 -13.227 -3.271 1 98.12 68 THR B O 1
ATOM 1504 N N . SER B 1 69 ? -12.195 -13.484 -5.418 1 98.06 69 SER B N 1
ATOM 1505 C CA . SER B 1 69 ? -13.469 -14.031 -5.879 1 98.06 69 SER B CA 1
ATOM 1506 C C . SER B 1 69 ? -13.273 -15.398 -6.527 1 98.06 69 SER B C 1
ATOM 1508 O O . SER B 1 69 ? -12.43 -15.562 -7.414 1 98.06 69 SER B O 1
ATOM 1510 N N . GLN B 1 70 ? -14.102 -16.359 -6.109 1 97.88 70 GLN B N 1
ATOM 1511 C CA . GLN B 1 70 ? -14.062 -17.656 -6.77 1 97.88 70 GLN B CA 1
ATOM 1512 C C . GLN B 1 70 ? -14.914 -17.656 -8.031 1 97.88 70 GLN B C 1
ATOM 1514 O O . GLN B 1 70 ? -16.109 -17.344 -7.988 1 97.88 70 GLN B O 1
ATOM 1519 N N . ILE B 1 71 ? -14.297 -17.984 -9.18 1 97.94 71 ILE B N 1
ATOM 1520 C CA . ILE B 1 71 ? -14.969 -17.984 -10.477 1 97.94 71 ILE B CA 1
ATOM 1521 C C . ILE B 1 71 ? -15.555 -19.359 -10.75 1 97.94 71 ILE B C 1
ATOM 1523 O O . ILE B 1 71 ? -16.625 -19.484 -11.367 1 97.94 71 ILE B O 1
ATOM 1527 N N . SER B 1 72 ? -14.852 -20.391 -10.445 1 97.56 72 SER B N 1
ATOM 1528 C CA . SER B 1 72 ? -15.25 -21.797 -10.547 1 97.56 72 SER B CA 1
ATOM 1529 C C . SER B 1 72 ? -14.609 -22.641 -9.445 1 97.56 72 SER B C 1
ATOM 1531 O O . SER B 1 72 ? -13.977 -22.094 -8.539 1 97.56 72 SER B O 1
ATOM 1533 N N . GLU B 1 73 ? -14.867 -23.906 -9.523 1 96.19 73 GLU B N 1
ATOM 1534 C CA . GLU B 1 73 ? -14.383 -24.797 -8.477 1 96.19 73 GLU B CA 1
ATOM 1535 C C . GLU B 1 73 ? -12.898 -24.594 -8.219 1 96.19 73 GLU B C 1
ATOM 1537 O O . GLU B 1 73 ? -12.469 -24.516 -7.062 1 96.19 73 GLU B O 1
ATOM 1542 N N . ASN B 1 74 ? -12.094 -24.438 -9.25 1 97.75 74 ASN B N 1
ATOM 1543 C CA . ASN B 1 74 ? -10.641 -24.375 -9.078 1 97.75 74 ASN B CA 1
ATOM 1544 C C . ASN B 1 74 ? -10.07 -23.062 -9.625 1 97.75 74 ASN B C 1
ATOM 1546 O O . ASN B 1 74 ? -8.852 -22.922 -9.766 1 97.75 74 ASN B O 1
ATOM 1550 N N . GLU B 1 75 ? -10.93 -22.172 -10.031 1 98.62 75 GLU B N 1
ATOM 1551 C CA . GLU B 1 75 ? -10.484 -20.922 -10.633 1 98.62 75 GLU B CA 1
ATOM 1552 C C . GLU B 1 75 ? -10.891 -19.719 -9.773 1 98.62 75 GLU B C 1
ATOM 1554 O O . GLU B 1 75 ? -12.023 -19.656 -9.297 1 98.62 75 GLU B O 1
ATOM 1559 N N . PHE B 1 76 ? -9.938 -18.859 -9.633 1 98.81 76 PHE B N 1
ATOM 1560 C CA . PHE B 1 76 ? -10.141 -17.688 -8.773 1 98.81 76 PHE B CA 1
ATOM 1561 C C . PHE B 1 76 ? -9.656 -16.422 -9.453 1 98.81 76 PHE B C 1
ATOM 1563 O O . PHE B 1 76 ? -8.703 -16.453 -10.234 1 98.81 76 PHE B O 1
ATOM 1570 N N . ARG B 1 77 ? -10.281 -15.32 -9.203 1 98.81 77 ARG B N 1
ATOM 1571 C CA . ARG B 1 77 ? -9.844 -13.969 -9.531 1 98.81 77 ARG B CA 1
ATOM 1572 C C . ARG B 1 77 ? -9.523 -13.172 -8.273 1 98.81 77 ARG B C 1
ATOM 1574 O O . ARG B 1 77 ? -10.266 -13.219 -7.297 1 98.81 77 ARG B O 1
ATOM 1581 N N . VAL B 1 78 ? -8.43 -12.555 -8.242 1 98.56 78 VAL B N 1
ATOM 1582 C CA . VAL B 1 78 ? -8.055 -11.688 -7.129 1 98.56 78 VAL B CA 1
ATOM 1583 C C . VAL B 1 78 ? -7.859 -10.258 -7.637 1 98.56 78 VAL B C 1
ATOM 1585 O O . VAL B 1 78 ? -7.004 -10.008 -8.484 1 98.56 78 VAL B O 1
ATOM 1588 N N . ASP B 1 79 ? -8.641 -9.312 -7.203 1 98.5 79 ASP B N 1
ATOM 1589 C CA . ASP B 1 79 ? -8.391 -7.891 -7.41 1 98.5 79 ASP B CA 1
ATOM 1590 C C . ASP B 1 79 ? -7.41 -7.344 -6.375 1 98.5 79 ASP B C 1
ATOM 1592 O O . ASP B 1 79 ? -7.547 -7.613 -5.18 1 98.5 79 ASP B O 1
ATOM 1596 N N . TRP B 1 80 ? -6.453 -6.637 -6.867 1 98.56 80 TRP B N 1
ATOM 1597 C CA . TRP B 1 80 ? -5.457 -6.203 -5.895 1 98.56 80 TRP B CA 1
ATOM 1598 C C . TRP B 1 80 ? -4.93 -4.816 -6.234 1 98.56 80 TRP B C 1
ATOM 1600 O O . TRP B 1 80 ? -5.066 -4.355 -7.371 1 98.56 80 TRP B O 1
ATOM 1610 N N . GLY B 1 81 ? -4.43 -4.098 -5.312 1 98.75 81 GLY B N 1
ATOM 1611 C CA . GLY B 1 81 ? -3.529 -2.959 -5.395 1 98.75 81 GLY B CA 1
ATOM 1612 C C . GLY B 1 81 ? -2.246 -3.156 -4.609 1 98.75 81 GLY B C 1
ATOM 1613 O O . GLY B 1 81 ? -2.209 -3.938 -3.654 1 98.75 81 GLY B O 1
ATOM 1614 N N . VAL B 1 82 ? -1.182 -2.455 -5.047 1 98.75 82 VAL B N 1
ATOM 1615 C CA . VAL B 1 82 ? 0.096 -2.619 -4.359 1 98.75 82 VAL B CA 1
ATOM 1616 C C . VAL B 1 82 ? 0.854 -1.293 -4.355 1 98.75 82 VAL B C 1
ATOM 1618 O O . VAL B 1 82 ? 0.784 -0.528 -5.32 1 98.75 82 VAL B O 1
ATOM 1621 N N . VAL B 1 83 ? 1.518 -0.984 -3.305 1 98.81 83 VAL B N 1
ATOM 1622 C CA . VAL B 1 83 ? 2.625 -0.035 -3.246 1 98.81 83 VAL B CA 1
ATOM 1623 C C . VAL B 1 83 ? 3.928 -0.778 -2.957 1 98.81 83 VAL B C 1
ATOM 1625 O O . VAL B 1 83 ? 3.965 -1.672 -2.107 1 98.81 83 VAL B O 1
ATOM 1628 N N . SER B 1 84 ? 4.934 -0.429 -3.691 1 98.56 84 SER B N 1
ATOM 1629 C CA . SER B 1 84 ? 6.238 -1.068 -3.543 1 98.56 84 SER B CA 1
ATOM 1630 C C . SER B 1 84 ? 7.355 -0.033 -3.467 1 98.56 84 SER B C 1
ATOM 1632 O O . SER B 1 84 ? 7.277 1.019 -4.105 1 98.56 84 SER B O 1
ATOM 1634 N N . GLN B 1 85 ? 8.281 -0.332 -2.664 1 98.19 85 GLN B N 1
ATOM 1635 C CA . GLN B 1 85 ? 9.555 0.392 -2.65 1 98.19 85 GLN B CA 1
ATOM 1636 C C . GLN B 1 85 ? 10.633 -0.382 -3.395 1 98.19 85 GLN B C 1
ATOM 1638 O O . GLN B 1 85 ? 10.938 -1.524 -3.047 1 98.19 85 GLN B O 1
ATOM 1643 N N . ARG B 1 86 ? 11.211 0.292 -4.395 1 97.06 86 ARG B N 1
ATOM 1644 C CA . ARG B 1 86 ? 12.258 -0.343 -5.188 1 97.06 86 ARG B CA 1
ATOM 1645 C C . ARG B 1 86 ? 13.609 -0.234 -4.488 1 97.06 86 ARG B C 1
ATOM 1647 O O . ARG B 1 86 ? 13.781 0.58 -3.58 1 97.06 86 ARG B O 1
ATOM 1654 N N . SER B 1 87 ? 14.508 -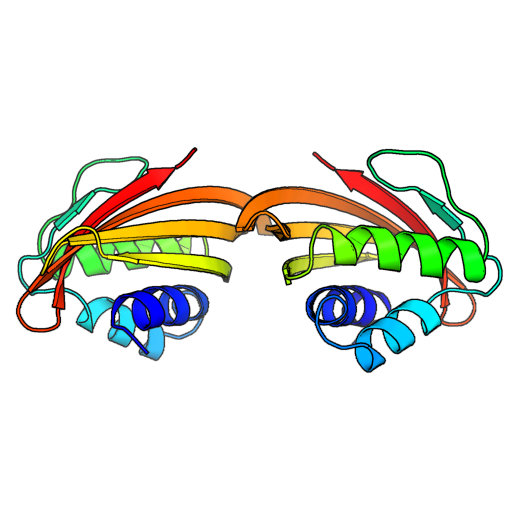1.038 -4.949 1 93.38 87 SER B N 1
ATOM 1655 C CA . SER B 1 87 ? 15.867 -1.019 -4.406 1 93.38 87 SER B CA 1
ATOM 1656 C C . SER B 1 87 ? 16.516 0.349 -4.59 1 93.38 87 SER B C 1
ATOM 1658 O O . SER B 1 87 ? 17.375 0.745 -3.799 1 93.38 87 SER B O 1
ATOM 1660 N N . ALA B 1 88 ? 16.016 1.085 -5.574 1 90.5 88 ALA B N 1
ATOM 1661 C CA . ALA B 1 88 ? 16.5 2.439 -5.816 1 90.5 88 ALA B CA 1
ATOM 1662 C C . ALA B 1 88 ? 15.859 3.436 -4.855 1 90.5 88 ALA B C 1
ATOM 1664 O O . ALA B 1 88 ? 16.109 4.641 -4.941 1 90.5 88 ALA B O 1
ATOM 1665 N N . ASN B 1 89 ? 15 2.947 -4.031 1 89.56 89 ASN B N 1
ATOM 1666 C CA . ASN B 1 89 ? 14.375 3.701 -2.951 1 89.56 89 ASN B CA 1
ATOM 1667 C C . ASN B 1 89 ? 13.273 4.625 -3.475 1 89.56 89 ASN B C 1
ATOM 1669 O O . ASN B 1 89 ? 13.008 5.672 -2.885 1 89.56 89 ASN B O 1
ATOM 1673 N N . ASP B 1 90 ? 12.875 4.355 -4.613 1 95.38 90 ASP B N 1
ATOM 1674 C CA . ASP B 1 90 ? 11.672 5.02 -5.098 1 95.38 90 ASP B CA 1
ATOM 1675 C C . ASP B 1 90 ? 10.461 4.094 -5.016 1 95.38 90 ASP B C 1
ATOM 1677 O O . ASP B 1 90 ? 10.586 2.938 -4.602 1 95.38 90 ASP B O 1
ATOM 1681 N N . TYR B 1 91 ? 9.32 4.633 -5.215 1 97.81 91 TYR B N 1
ATOM 1682 C CA . TYR B 1 91 ? 8.078 3.883 -5.039 1 97.81 91 TYR B CA 1
ATOM 1683 C C . TYR B 1 91 ? 7.344 3.723 -6.363 1 97.81 91 TYR B C 1
ATOM 1685 O O . TYR B 1 91 ? 7.395 4.609 -7.219 1 97.81 91 TYR B O 1
ATOM 1693 N N . PHE B 1 92 ? 6.703 2.691 -6.539 1 97.75 92 PHE B N 1
ATOM 1694 C CA . PHE B 1 92 ? 5.719 2.527 -7.602 1 97.75 92 PHE B CA 1
ATOM 1695 C C . PHE B 1 92 ? 4.441 1.891 -7.062 1 97.75 92 PHE B C 1
ATOM 1697 O O . PHE B 1 92 ? 4.449 1.297 -5.98 1 97.75 92 PHE B O 1
ATOM 1704 N N . THR B 1 93 ? 3.383 2.094 -7.77 1 98.44 93 THR B N 1
ATOM 1705 C CA . THR B 1 93 ? 2.078 1.554 -7.402 1 98.44 93 THR B CA 1
ATOM 1706 C C . THR B 1 93 ? 1.373 0.972 -8.625 1 98.44 93 THR B C 1
ATOM 1708 O O . THR B 1 93 ? 1.568 1.447 -9.742 1 98.44 93 THR B O 1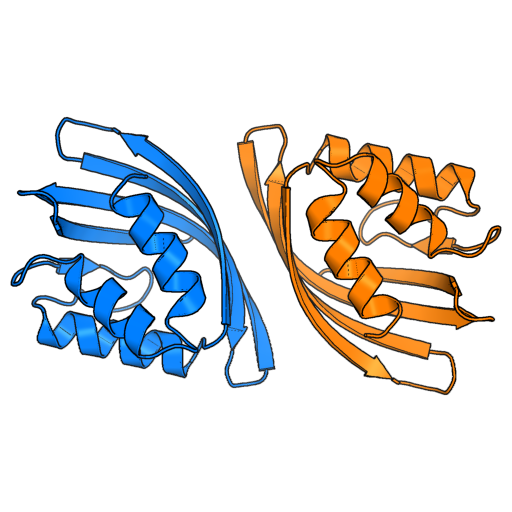
ATOM 1711 N N . LEU B 1 94 ? 0.625 -0.04 -8.359 1 98.19 94 LEU B N 1
ATOM 1712 C CA . LEU B 1 94 ? -0.145 -0.685 -9.422 1 98.19 94 LEU B CA 1
ATOM 1713 C C . LEU B 1 94 ? -1.462 -1.229 -8.875 1 98.19 94 LEU B C 1
ATOM 1715 O O . LEU B 1 94 ? -1.556 -1.582 -7.699 1 98.19 94 LEU B O 1
ATOM 1719 N N . THR B 1 95 ? -2.438 -1.228 -9.695 1 98.44 95 THR B N 1
ATOM 1720 C CA . THR B 1 95 ? -3.609 -2.072 -9.484 1 98.44 95 THR B CA 1
ATOM 1721 C C . THR B 1 95 ? -3.705 -3.137 -10.57 1 98.44 95 THR B C 1
ATOM 1723 O O . THR B 1 95 ? -3.104 -2.998 -11.641 1 98.44 95 THR B O 1
ATOM 1726 N N . GLY B 1 96 ? -4.32 -4.207 -10.211 1 98.19 96 GLY B N 1
ATOM 1727 C CA . GLY B 1 96 ? -4.461 -5.254 -11.211 1 98.19 96 GLY B CA 1
ATOM 1728 C C . GLY B 1 96 ? -5.309 -6.418 -10.734 1 98.19 96 GLY B C 1
ATOM 1729 O O . GLY B 1 96 ? -6.102 -6.277 -9.805 1 98.19 96 GLY B O 1
ATOM 1730 N N . LYS B 1 97 ? -5.188 -7.531 -11.547 1 98.56 97 LYS B N 1
ATOM 1731 C CA . LYS B 1 97 ? -5.895 -8.773 -11.273 1 98.56 97 LYS B CA 1
ATOM 1732 C C . LYS B 1 97 ? -4.973 -9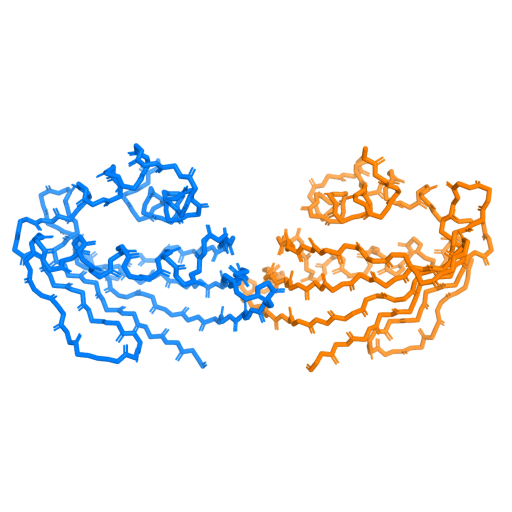.984 -11.445 1 98.56 97 LYS B C 1
ATOM 1734 O O . LYS B 1 97 ? -4.141 -10.008 -12.352 1 98.56 97 LYS B O 1
ATOM 1739 N N . ASP B 1 98 ? -5.109 -10.891 -10.508 1 98.75 98 ASP B N 1
ATOM 1740 C CA . ASP B 1 98 ? -4.566 -12.234 -10.695 1 98.75 98 ASP B CA 1
ATOM 1741 C C . ASP B 1 98 ? -5.664 -13.219 -11.078 1 98.75 98 ASP B C 1
ATOM 1743 O O . ASP B 1 98 ? -6.762 -13.188 -10.516 1 98.75 98 ASP B O 1
ATOM 1747 N N . PHE B 1 99 ? -5.477 -14.023 -12.016 1 98.88 99 PHE B N 1
ATOM 1748 C CA . PHE B 1 99 ? -6.273 -15.211 -12.297 1 98.88 99 PHE B CA 1
ATOM 1749 C C . PHE B 1 99 ? -5.508 -16.484 -11.938 1 98.88 99 PHE B C 1
ATOM 1751 O O . PHE B 1 99 ? -4.469 -16.766 -12.531 1 98.88 99 PHE B O 1
ATOM 1758 N N . ALA B 1 100 ? -6.062 -17.219 -10.977 1 98.88 100 ALA B N 1
ATOM 1759 C CA . ALA B 1 100 ? -5.316 -18.344 -10.438 1 98.88 100 ALA B CA 1
ATOM 1760 C C . ALA B 1 100 ? -6.102 -19.656 -10.602 1 98.88 100 ALA B C 1
ATOM 1762 O O . ALA B 1 100 ? -7.324 -19.672 -10.438 1 98.88 100 ALA B O 1
ATOM 1763 N N . THR B 1 101 ? -5.492 -20.703 -10.898 1 98.88 101 THR B N 1
ATOM 1764 C CA . THR B 1 101 ? -6.012 -22.062 -10.828 1 98.88 101 THR B CA 1
ATOM 1765 C C . THR B 1 101 ? -5.383 -22.828 -9.664 1 98.88 101 THR B C 1
ATOM 1767 O O . THR B 1 101 ? -4.156 -22.875 -9.531 1 98.88 101 THR B O 1
ATOM 1770 N N . ILE B 1 102 ? -6.234 -23.391 -8.812 1 98.75 102 ILE B N 1
ATOM 1771 C CA . ILE B 1 102 ? -5.762 -24.125 -7.656 1 98.75 102 ILE B CA 1
ATOM 1772 C C . ILE B 1 102 ? -6.059 -25.625 -7.844 1 98.75 102 ILE B C 1
ATOM 1774 O O . ILE B 1 102 ? -7.199 -26 -8.125 1 98.75 102 ILE B O 1
ATOM 1778 N N . LYS B 1 103 ? -5.082 -26.391 -7.742 1 97.12 103 LYS B N 1
ATOM 1779 C CA . LYS B 1 103 ? -5.188 -27.859 -7.793 1 97.12 103 LYS B CA 1
ATOM 1780 C C . LYS B 1 103 ? -4.43 -28.5 -6.641 1 97.12 103 LYS B C 1
ATOM 1782 O O . LYS B 1 103 ? -3.27 -28.172 -6.387 1 97.12 103 LYS B O 1
ATOM 1787 N N . ASP B 1 104 ? -5.145 -29.469 -5.918 1 96.12 104 ASP B N 1
ATOM 1788 C CA . ASP B 1 104 ? -4.52 -30.219 -4.828 1 96.12 104 ASP B CA 1
ATOM 1789 C C . ASP B 1 104 ? -3.889 -29.281 -3.807 1 96.12 104 ASP B C 1
ATOM 1791 O O . ASP B 1 104 ? -2.732 -29.453 -3.418 1 96.12 104 ASP B O 1
ATOM 1795 N N . SER B 1 105 ? -4.547 -28.172 -3.566 1 96.5 105 SER B N 1
ATOM 1796 C CA . SER B 1 105 ? -4.188 -27.203 -2.543 1 96.5 105 SER B CA 1
ATOM 1797 C C . SER B 1 105 ? -2.902 -26.453 -2.908 1 96.5 105 SER B C 1
ATOM 1799 O O . SER B 1 105 ? -2.16 -26.016 -2.025 1 96.5 105 SER B O 1
ATOM 1801 N N . LYS B 1 106 ? -2.557 -26.422 -4.18 1 98.75 106 LYS B N 1
ATOM 1802 C CA . LYS B 1 106 ? -1.427 -25.656 -4.703 1 98.75 106 LYS B CA 1
ATOM 1803 C C . LYS B 1 106 ? -1.859 -24.75 -5.855 1 98.75 106 LYS B C 1
ATOM 1805 O O . LYS B 1 106 ? -2.836 -25.047 -6.547 1 98.75 106 LYS B O 1
ATOM 1810 N N . ILE B 1 107 ? -1.106 -23.656 -6.039 1 98.94 107 ILE B N 1
ATOM 1811 C CA . ILE B 1 107 ? -1.331 -22.828 -7.215 1 98.94 107 ILE B CA 1
ATOM 1812 C C . ILE B 1 107 ? -0.699 -23.484 -8.438 1 98.94 107 ILE B C 1
ATOM 1814 O O . ILE B 1 107 ? 0.52 -23.672 -8.492 1 98.94 107 ILE B O 1
ATOM 1818 N N . SER B 1 108 ? -1.512 -23.859 -9.375 1 98.88 108 SER B N 1
ATOM 1819 C CA . SER B 1 108 ? -0.998 -24.531 -10.562 1 98.88 108 SER B CA 1
ATOM 1820 C C . SER B 1 108 ? -0.796 -23.547 -11.711 1 98.88 108 SER B C 1
ATOM 1822 O O . SER B 1 108 ? 0.006 -23.781 -12.609 1 98.88 108 SER B O 1
ATOM 1824 N N . HIS B 1 109 ? -1.522 -22.516 -11.734 1 98.88 109 HIS B N 1
ATOM 1825 C CA . HIS B 1 109 ? -1.437 -21.453 -12.742 1 98.88 109 HIS B CA 1
ATOM 1826 C C . HIS B 1 109 ? -1.779 -20.094 -12.141 1 98.88 109 HIS B C 1
ATOM 1828 O O . HIS B 1 109 ? -2.732 -19.984 -11.367 1 98.88 109 HIS B O 1
ATOM 1834 N N . LEU B 1 110 ? -0.966 -19.094 -12.438 1 98.94 110 LEU B N 1
ATOM 1835 C CA . LEU B 1 110 ? -1.196 -17.719 -11.992 1 98.94 110 LEU B CA 1
ATOM 1836 C C . LEU B 1 110 ? -0.911 -16.719 -13.117 1 98.94 110 LEU B C 1
ATOM 1838 O O . LEU B 1 110 ? 0.23 -16.594 -13.562 1 98.94 110 LEU B O 1
ATOM 1842 N N . LYS B 1 111 ? -1.944 -16.078 -13.602 1 98.88 111 LYS B N 1
ATOM 1843 C CA . LYS B 1 111 ? -1.807 -15.008 -14.578 1 98.88 111 LYS B CA 1
ATOM 1844 C C . LYS B 1 111 ? -1.977 -13.641 -13.914 1 98.88 111 LYS B C 1
ATOM 1846 O O . LYS B 1 111 ? -2.998 -13.375 -13.281 1 98.88 111 LYS B O 1
ATOM 1851 N N . ILE B 1 112 ? -0.975 -12.781 -14.039 1 98.75 112 ILE B N 1
ATOM 1852 C CA . ILE B 1 112 ? -0.982 -11.453 -13.438 1 98.75 112 ILE B CA 1
ATOM 1853 C C . ILE B 1 112 ? -1.242 -10.398 -14.508 1 98.75 112 ILE B C 1
ATOM 1855 O O . ILE B 1 112 ? -0.526 -10.336 -15.508 1 98.75 112 ILE B O 1
ATOM 1859 N N . VAL B 1 113 ? -2.254 -9.562 -14.328 1 98.25 113 VAL B N 1
ATOM 1860 C CA . VAL B 1 113 ? -2.627 -8.484 -15.234 1 98.25 113 VAL B CA 1
ATOM 1861 C C . VAL B 1 113 ? -2.664 -7.156 -14.484 1 98.25 113 VAL B C 1
ATOM 1863 O O . VAL B 1 113 ? -3.365 -7.027 -13.477 1 98.25 113 VAL B O 1
ATOM 1866 N N . ALA B 1 114 ? -1.893 -6.199 -14.953 1 96.5 114 ALA B N 1
ATOM 1867 C CA . ALA B 1 114 ? -1.922 -4.875 -14.344 1 96.5 114 ALA B CA 1
ATOM 1868 C C . ALA B 1 114 ? -2.768 -3.908 -15.172 1 96.5 114 ALA B C 1
ATOM 1870 O O . ALA B 1 114 ? -2.893 -4.066 -16.391 1 96.5 114 ALA B O 1
ATOM 1871 N N . ASN B 1 115 ? -3.363 -2.881 -14.445 1 90.19 115 ASN B N 1
ATOM 1872 C CA . ASN B 1 115 ? -4.188 -1.875 -15.102 1 90.19 115 ASN B CA 1
ATOM 1873 C C . ASN B 1 115 ? -3.336 -0.771 -15.727 1 90.19 115 ASN B C 1
ATOM 1875 O O . ASN B 1 115 ? -2.258 -0.455 -15.219 1 90.19 115 ASN B O 1
#

Organism: NCBI:txid764290

Secondary structure (DSSP, 8-state):
--HHHHHHHHHHHHTT-HHHHHHHHHTEEEEEEEE-SSS--EESHHHHHHHHHHHHHH--EEEEEEEEEE-SSSEEEEEEEEEEE-TTS-EEEEEEEEEEEEETTEEEEEEEEE-/--HHHHHHHHHHHHTT-HHHHHHHHHTEEEEEEEE-SSS--EESHHHHHHHHHHHHHH--EEEEEEEEEE-SSSEEEEEEEEEEE-TTS-EEEEEEEEEEEEETTEEEEEEEEE-

Foldseek 3Di:
DALVVLLQVLLQQVLPDVVSLVVNLVQADQFAWEAEQDDDIFTGSVRVSVVSVVVSQFWSHKDKDWDKDDPDPFKIKIWMKMWTQTPVRDIDIWTWMWIFGDDPSHTRYIYTHTD/DALVVLLQVLLQQVLPDVVSLVVNLVQADQFAWEAEQDDDIFTGSVRVSVVSVVVSQFFSHKDKDWDKDAPDPFKIKIWMKMWTQTPVRDIDIWTWMWIFGDDPSHTRYIYTHTD

InterPro domains:
  IPR032710 NTF2-like domain superfamily [SSF54427] (14-111)
  IPR037401 SnoaL-like domain [PF12680] (17-108)

Solvent-accessible surface area (backbone atoms only — not comparable to full-atom values): 11627 Å² total; per-residue (Å²): 133,52,73,69,53,48,46,53,57,24,57,41,39,24,41,77,30,67,67,37,34,52,52,47,55,65,45,42,32,69,74,16,34,40,32,48,66,75,72,75,70,37,64,24,46,69,45,46,49,50,49,52,51,56,50,25,63,48,35,34,40,41,49,73,51,75,49,79,44,78,76,48,97,43,32,33,38,31,44,36,25,27,20,31,36,32,70,87,70,44,66,51,60,45,42,35,38,38,42,35,33,49,52,96,92,17,38,40,32,38,38,38,44,66,112,134,52,72,67,53,48,46,53,57,26,58,41,40,24,41,78,30,68,67,38,33,53,52,46,54,64,44,42,33,69,75,15,35,41,32,49,65,72,72,74,70,37,64,23,46,70,44,46,50,50,51,51,50,54,50,26,62,48,36,35,39,40,49,72,51,74,50,79,44,78,76,47,99,44,33,34,39,31,46,35,25,27,20,32,36,31,71,86,71,46,65,51,59,45,42,35,37,38,42,35,32,50,52,96,90,17,38,39,32,38,38,38,43,67,114

Nearest PDB structures (foldseek):
  6isl-assembly1_B-2  TM=9.247E-01  e=1.325E-10  Streptomyces xiamenensis 318
  3ebt-assembly1_A-2  TM=7.948E-01  e=2.320E-06  Burkholderia pseudomallei K96243
  3f14-assembly1_A-2  TM=7.386E-01  e=6.105E-07  Cytophaga hutchinsonii ATCC 33406
  5aig-assembly2_B  TM=8.022E-01  e=5.766E-06  unidentified
  6wf4-assembly1_A  TM=7.681E-01  e=2.783E-06  Streptomyces sp. RM-5-8

pLDDT: mean 97.79, std 2.05, range [87.81, 98.94]

Sequence (230 aa):
MTILDRYFILSDQAGQDREKFDELCTLFDEQATIEPHNGKAVHGKEAIINFFNDFFSRNPVCKHLWHTSQISENEFRVDWGVVSQRSANDYFTLTGKDFATIKDSKISHLKIVANMTILDRYFILSDQAGQDREKFDELCTLFDEQATIEPHNGKAVHGKEAIINFFNDFFSRNPVCKHLWHTSQISENEFRVDWGVVSQRSANDYFTLTGKDFATIKDSKISHLKIVAN